Protein AF-A0A397CX43-F1 (afdb_monomer_lite)

Structure (mmCIF, N/CA/C/O backbone):
data_AF-A0A397CX43-F1
#
_entry.id   AF-A0A397CX43-F1
#
loop_
_atom_site.group_PDB
_atom_site.id
_atom_site.type_symbol
_atom_site.label_atom_id
_atom_site.label_alt_id
_atom_site.label_comp_id
_atom_site.label_asym_id
_atom_site.label_entity_id
_atom_site.label_seq_id
_atom_site.pdbx_PDB_ins_code
_atom_site.Cartn_x
_atom_site.Cartn_y
_atom_site.Cartn_z
_atom_site.occupancy
_atom_site.B_iso_or_equiv
_atom_site.auth_seq_id
_atom_site.auth_comp_id
_atom_site.auth_asym_id
_atom_site.auth_atom_id
_atom_site.pdbx_PDB_model_num
ATOM 1 N N . MET A 1 1 ? -11.072 -23.685 5.612 1.00 70.88 1 MET A N 1
ATOM 2 C CA . MET A 1 1 ? -12.004 -22.888 6.448 1.00 70.88 1 MET A CA 1
ATOM 3 C C . MET A 1 1 ? -13.407 -23.484 6.378 1.00 70.88 1 MET A C 1
ATOM 5 O O . MET A 1 1 ? -13.657 -24.250 5.456 1.00 70.88 1 MET A O 1
ATOM 9 N N . LEU A 1 2 ? -14.313 -23.161 7.309 1.00 73.69 2 LEU A N 1
ATOM 10 C CA . LEU A 1 2 ? -15.698 -23.663 7.305 1.00 73.69 2 LEU A CA 1
ATOM 11 C C . LEU A 1 2 ? -16.714 -22.528 7.476 1.00 73.69 2 LEU A C 1
ATOM 13 O O . LEU A 1 2 ? -16.551 -21.674 8.342 1.00 73.69 2 LEU A O 1
ATOM 17 N N . GLY A 1 3 ? -17.792 -22.541 6.692 1.00 79.44 3 GLY A N 1
ATOM 18 C CA . GLY A 1 3 ? -18.928 -21.639 6.897 1.00 79.44 3 GLY A CA 1
ATOM 19 C C . GLY A 1 3 ? -19.790 -22.060 8.091 1.00 79.44 3 GLY A C 1
ATOM 20 O O . GLY A 1 3 ? -19.845 -23.242 8.441 1.00 79.44 3 GLY A O 1
ATOM 21 N N . ALA A 1 4 ? -20.528 -21.109 8.675 1.00 80.00 4 ALA A N 1
ATOM 22 C CA . ALA A 1 4 ? -21.461 -21.389 9.773 1.00 80.00 4 ALA A CA 1
ATOM 23 C C . ALA A 1 4 ? -22.442 -22.550 9.477 1.00 80.00 4 ALA A C 1
ATOM 25 O O . ALA A 1 4 ? -22.629 -23.385 10.363 1.00 80.00 4 ALA A O 1
ATOM 26 N N . PRO A 1 5 ? -23.026 -22.688 8.263 1.00 83.56 5 PRO A N 1
ATOM 27 C CA . PRO A 1 5 ? -23.894 -23.826 7.945 1.00 83.56 5 PRO A CA 1
ATOM 28 C C . PRO A 1 5 ? -23.180 -25.181 8.046 1.00 83.56 5 PRO A C 1
ATOM 30 O O . PRO A 1 5 ? -23.744 -26.143 8.565 1.00 83.56 5 PRO A O 1
ATOM 33 N N . THR A 1 6 ? -21.928 -25.256 7.593 1.00 81.75 6 THR A N 1
ATOM 34 C CA . THR A 1 6 ? -21.125 -26.485 7.628 1.00 81.75 6 THR A CA 1
ATOM 35 C C . THR A 1 6 ? -20.722 -26.849 9.053 1.00 81.75 6 THR A C 1
ATOM 37 O O . THR A 1 6 ? -20.804 -28.014 9.428 1.00 81.75 6 THR A O 1
ATOM 40 N N . ILE A 1 7 ? -20.350 -25.857 9.870 1.00 81.25 7 ILE A N 1
ATOM 41 C CA . ILE A 1 7 ? -20.024 -26.057 11.291 1.00 81.25 7 ILE A CA 1
ATOM 42 C C . ILE A 1 7 ? -21.232 -26.625 12.039 1.00 81.25 7 ILE A C 1
ATOM 44 O O . ILE A 1 7 ? -21.106 -27.611 12.754 1.00 81.25 7 ILE A O 1
ATOM 48 N N . LYS A 1 8 ? -22.423 -26.059 11.819 1.00 85.81 8 LYS A N 1
ATOM 49 C CA . LYS A 1 8 ? -23.670 -26.536 12.432 1.00 85.81 8 LYS A CA 1
ATOM 50 C C . LYS A 1 8 ? -23.993 -27.979 12.055 1.00 85.81 8 LYS A C 1
ATOM 52 O O . LYS A 1 8 ? -24.323 -28.765 12.934 1.00 85.81 8 LYS A O 1
ATOM 57 N N . LYS A 1 9 ? -23.862 -28.336 10.770 1.00 85.38 9 LYS A N 1
ATOM 58 C CA . LYS A 1 9 ? -24.059 -29.719 10.303 1.00 85.38 9 LYS A CA 1
ATOM 59 C C . LYS A 1 9 ? -23.092 -30.689 10.982 1.00 85.38 9 LYS A C 1
ATOM 61 O O . LYS A 1 9 ? -23.530 -31.741 11.428 1.00 85.38 9 LYS A O 1
ATOM 66 N N . LYS A 1 10 ? -21.813 -30.319 11.102 1.00 83.12 10 LYS A N 1
ATOM 67 C CA . LYS A 1 10 ? -20.814 -31.135 11.806 1.00 83.12 10 LYS A CA 1
ATOM 68 C C . LYS A 1 10 ? -21.121 -31.279 13.291 1.00 83.12 10 LYS A C 1
ATOM 70 O O . LYS A 1 10 ? -21.081 -32.381 13.800 1.00 83.12 10 LYS A O 1
ATOM 75 N N . LEU A 1 11 ? -21.516 -30.204 13.969 1.00 83.38 11 LEU A N 1
ATOM 76 C CA . LEU A 1 11 ? -21.896 -30.261 15.383 1.00 83.38 11 LEU A CA 1
ATOM 77 C C . LEU A 1 11 ? -23.100 -31.188 15.638 1.00 83.38 11 LEU A C 1
ATOM 79 O O . LEU A 1 11 ? -23.121 -31.914 16.624 1.00 83.38 11 LEU A O 1
ATOM 83 N N . VAL A 1 12 ? -24.085 -31.187 14.738 1.00 85.00 12 VAL A N 1
ATOM 84 C CA . VAL A 1 12 ? -25.229 -32.114 14.780 1.00 85.00 12 VAL A CA 1
ATOM 85 C C . VAL A 1 12 ? -24.782 -33.557 14.549 1.00 85.00 12 VAL A C 1
ATOM 87 O O . VAL A 1 12 ? -25.179 -34.442 15.295 1.00 85.00 12 VAL A O 1
ATOM 90 N N . HIS A 1 13 ? -23.950 -33.787 13.534 1.00 88.44 13 HIS A N 1
ATOM 91 C CA . HIS A 1 13 ? -23.492 -35.121 13.153 1.00 88.44 13 HIS A CA 1
ATOM 92 C C . HIS A 1 13 ? -22.530 -35.736 14.181 1.00 88.44 13 HIS A C 1
ATOM 94 O O . HIS A 1 13 ? -22.747 -36.851 14.639 1.00 88.44 13 HIS A O 1
ATOM 100 N N . ASP A 1 14 ? -21.492 -34.997 14.569 1.00 86.06 14 ASP A N 1
ATOM 101 C CA . ASP A 1 14 ? -20.366 -35.503 15.361 1.00 86.06 14 ASP A CA 1
ATOM 102 C C . ASP A 1 14 ? -20.702 -35.594 16.858 1.00 86.06 14 ASP A C 1
ATOM 104 O O . ASP A 1 14 ? -20.132 -36.416 17.570 1.00 86.06 14 ASP A O 1
ATOM 108 N N . PHE A 1 15 ? -21.637 -34.766 17.339 1.00 89.19 15 PHE A N 1
ATOM 109 C CA . PHE A 1 15 ? -22.024 -34.708 18.756 1.00 89.19 15 PHE A CA 1
ATOM 110 C C . PHE A 1 15 ? -23.498 -35.062 19.001 1.00 89.19 15 PHE A C 1
ATOM 112 O O . PHE A 1 15 ? -23.989 -34.894 20.115 1.00 89.19 15 PHE A O 1
ATOM 119 N N . GLY A 1 16 ? -24.227 -35.515 17.974 1.00 88.25 16 GLY A N 1
ATOM 120 C CA . GLY A 1 16 ? -25.634 -35.912 18.097 1.00 88.25 16 GLY A CA 1
ATOM 121 C C . GLY A 1 16 ? -26.580 -34.778 18.516 1.00 88.25 16 GLY A C 1
ATOM 122 O O . GLY A 1 16 ? -27.627 -35.033 19.110 1.00 88.25 16 GLY A O 1
ATOM 123 N N . LEU A 1 17 ? -26.218 -33.516 18.262 1.00 88.94 17 LEU A N 1
ATOM 124 C CA . LEU A 1 17 ? -27.013 -32.364 18.693 1.00 88.94 17 LEU A CA 1
ATOM 125 C C . LEU A 1 17 ? -28.287 -32.208 17.855 1.00 88.94 17 LEU A C 1
ATOM 127 O O . LEU A 1 17 ? -28.292 -32.420 16.646 1.00 88.94 17 LEU A O 1
ATOM 131 N N . VAL A 1 18 ? -29.373 -31.743 18.475 1.00 89.38 18 VAL A N 1
ATOM 132 C CA . VAL A 1 18 ? -30.637 -31.502 17.763 1.00 89.38 18 VAL A CA 1
ATOM 133 C C . VAL A 1 18 ? -30.582 -30.187 16.987 1.00 89.38 18 VAL A C 1
ATOM 135 O O . VAL A 1 18 ? -30.427 -29.104 17.562 1.00 89.38 18 VAL A O 1
ATOM 138 N N . ASN A 1 19 ? -30.787 -30.269 15.670 1.00 88.94 19 ASN A N 1
ATOM 139 C CA . ASN A 1 19 ? -30.880 -29.097 14.805 1.00 88.94 19 ASN A CA 1
ATOM 140 C C . ASN A 1 19 ? -32.186 -28.323 15.064 1.00 88.94 19 ASN A C 1
ATOM 142 O O . ASN A 1 19 ? -33.213 -28.571 14.439 1.00 88.94 19 ASN A O 1
ATOM 146 N N . SER A 1 20 ? -32.137 -27.371 15.994 1.00 92.00 20 SER A N 1
ATOM 147 C CA . SER A 1 20 ? -33.263 -26.512 16.374 1.00 92.00 20 SER A CA 1
ATOM 148 C C . SER A 1 20 ? -32.971 -25.031 16.117 1.00 92.00 20 SER A C 1
ATOM 150 O O . SER A 1 20 ? -31.827 -24.619 15.899 1.00 92.00 20 SER A O 1
ATOM 152 N N . LYS A 1 21 ? -34.005 -24.181 16.173 1.00 92.00 21 LYS A N 1
ATOM 153 C CA . LYS A 1 21 ? -33.834 -22.719 16.084 1.00 92.00 21 LYS A CA 1
ATOM 154 C C . LYS A 1 21 ? -32.933 -22.189 17.206 1.00 92.00 21 LYS A C 1
ATOM 156 O O . LYS A 1 21 ? -32.040 -21.392 16.938 1.00 92.00 21 LYS A O 1
ATOM 161 N N . ALA A 1 22 ? -33.127 -22.675 18.433 1.00 92.44 22 ALA A N 1
ATOM 162 C CA . ALA A 1 22 ? -32.312 -22.299 19.587 1.00 92.44 22 ALA A CA 1
ATOM 163 C C . ALA A 1 22 ? -30.839 -22.704 19.402 1.00 92.44 22 ALA A C 1
ATOM 165 O O . ALA A 1 22 ? -29.951 -21.872 19.580 1.00 92.44 22 ALA A O 1
ATOM 166 N N . PHE A 1 23 ? -30.582 -23.934 18.939 1.00 93.69 23 PHE A N 1
ATOM 167 C CA . PHE A 1 23 ? -29.235 -24.393 18.581 1.00 93.69 23 PHE A CA 1
ATOM 168 C C . PHE A 1 23 ? -28.582 -23.468 17.547 1.00 93.69 23 PHE A C 1
ATOM 170 O O . PHE A 1 23 ? -27.471 -22.982 17.747 1.00 93.69 23 PHE A O 1
ATOM 177 N N . ASN A 1 24 ? -29.297 -23.154 16.465 1.00 88.25 24 ASN A N 1
ATOM 178 C CA . ASN A 1 24 ? -28.792 -22.285 15.407 1.00 88.25 24 ASN A CA 1
ATOM 179 C C . ASN A 1 24 ? -28.420 -20.880 15.899 1.00 88.25 24 ASN A C 1
ATOM 181 O O . ASN A 1 24 ? -27.388 -20.348 15.476 1.00 88.25 24 ASN A O 1
ATOM 185 N N . THR A 1 25 ? -29.243 -20.292 16.769 1.00 93.25 25 THR A N 1
ATOM 186 C CA . THR A 1 25 ? -28.979 -18.992 17.398 1.00 93.25 25 THR A CA 1
ATOM 187 C C . THR A 1 25 ? -27.751 -19.059 18.299 1.00 93.25 25 THR A C 1
ATOM 189 O O . THR A 1 25 ? -26.865 -18.215 18.173 1.00 93.25 25 THR A O 1
ATOM 192 N N . ASN A 1 26 ? -27.653 -20.085 19.147 1.00 93.19 26 ASN A N 1
ATOM 193 C CA . ASN A 1 26 ? -26.546 -20.243 20.089 1.00 93.19 26 ASN A CA 1
ATOM 194 C C . ASN A 1 26 ? -25.214 -20.475 19.374 1.00 93.19 26 ASN A C 1
ATOM 196 O O . ASN A 1 26 ? -24.230 -19.827 19.714 1.00 93.19 26 ASN A O 1
ATOM 200 N N . VAL A 1 27 ? -25.180 -21.314 18.332 1.00 89.75 27 VAL A N 1
ATOM 201 C CA . VAL A 1 27 ? -23.957 -21.516 17.537 1.00 89.75 27 VAL A CA 1
ATOM 202 C C . VAL A 1 27 ? -23.545 -20.226 16.831 1.00 89.75 27 VAL A C 1
ATOM 204 O O . VAL A 1 27 ? -22.369 -19.884 16.830 1.00 89.75 27 VAL A O 1
ATOM 207 N N . ASN A 1 28 ? -24.487 -19.468 16.261 1.00 90.19 28 ASN A N 1
ATOM 208 C CA . ASN A 1 28 ? -24.159 -18.184 15.633 1.00 90.19 28 ASN A CA 1
ATOM 209 C C . ASN A 1 28 ? -23.614 -17.165 16.645 1.00 90.19 28 ASN A C 1
ATOM 211 O O . ASN A 1 28 ? -22.667 -16.447 16.328 1.00 90.19 28 ASN A O 1
ATOM 215 N N . LYS A 1 29 ? -24.203 -17.109 17.845 1.00 90.81 29 LYS A N 1
ATOM 216 C CA . LYS A 1 29 ? -23.742 -16.250 18.937 1.00 90.81 29 LYS A CA 1
ATOM 217 C C . LYS A 1 29 ? -22.334 -16.647 19.384 1.00 90.81 29 LYS A C 1
ATOM 219 O O . LYS A 1 29 ? -21.457 -15.795 19.369 1.00 90.81 29 LYS A O 1
ATOM 224 N N . ALA A 1 30 ? -22.096 -17.932 19.642 1.00 88.75 30 ALA A N 1
ATOM 225 C CA . ALA A 1 30 ? -20.782 -18.445 20.017 1.00 88.75 30 ALA A CA 1
ATOM 226 C C . ALA A 1 30 ? -19.733 -18.172 18.929 1.00 88.75 30 ALA A C 1
ATOM 228 O O . ALA A 1 30 ? -18.683 -17.620 19.215 1.00 88.75 30 ALA A O 1
ATOM 229 N N . LEU A 1 31 ? -20.024 -18.463 17.656 1.00 86.31 31 LEU A N 1
ATOM 230 C CA . LEU A 1 31 ? -19.107 -18.167 16.547 1.00 86.31 31 LEU A CA 1
ATOM 231 C C . LEU A 1 31 ? -18.770 -16.675 16.436 1.00 86.31 31 LEU A C 1
ATOM 233 O O . LEU A 1 31 ? -17.675 -16.329 15.998 1.00 86.31 31 LEU A O 1
ATOM 237 N N . LYS A 1 32 ? -19.715 -15.795 16.784 1.00 83.44 32 LYS A N 1
ATOM 238 C CA . LYS A 1 32 ? -19.485 -14.353 16.832 1.00 83.44 32 LYS A CA 1
ATOM 239 C C . LYS A 1 32 ? -18.605 -13.976 18.021 1.00 83.44 32 LYS A C 1
ATOM 241 O O . LYS A 1 32 ? -17.584 -13.345 17.808 1.00 83.44 32 LYS A O 1
ATOM 246 N N . GLU A 1 33 ? -18.951 -14.418 19.225 1.00 85.62 33 GLU A N 1
ATOM 247 C CA . GLU A 1 33 ? -18.166 -14.166 20.441 1.00 85.62 33 GLU A CA 1
ATOM 248 C C . GLU A 1 33 ? -16.724 -14.662 20.292 1.00 85.62 33 GLU A C 1
ATOM 250 O O . GLU A 1 33 ? -15.794 -13.930 20.595 1.00 85.62 33 GLU A O 1
ATOM 255 N N . LEU A 1 34 ? -16.531 -15.853 19.721 1.00 80.50 34 LEU A N 1
ATOM 256 C CA . LEU A 1 34 ? -15.216 -16.422 19.429 1.00 80.50 34 LEU A CA 1
ATOM 257 C C . LEU A 1 34 ? -14.418 -15.624 18.392 1.00 80.50 34 LEU A C 1
ATOM 259 O O . LEU A 1 34 ? -13.196 -15.570 18.469 1.00 80.50 34 LEU A O 1
ATOM 263 N N . ALA A 1 35 ? -15.086 -15.053 17.389 1.00 74.81 35 ALA A N 1
ATOM 264 C CA . ALA A 1 35 ? -14.429 -14.225 16.380 1.00 74.81 35 ALA A CA 1
ATOM 265 C C . ALA A 1 35 ? -14.110 -12.813 16.903 1.00 74.81 35 ALA A C 1
ATOM 267 O O . ALA A 1 35 ? -13.163 -12.185 16.423 1.00 74.81 35 ALA A O 1
ATOM 268 N N . ASP A 1 36 ? -14.909 -12.334 17.857 1.00 75.62 36 ASP A N 1
ATOM 269 C CA . ASP A 1 36 ? -14.781 -11.024 18.490 1.00 75.62 36 ASP A CA 1
ATOM 270 C C . ASP A 1 36 ? -13.817 -11.063 19.704 1.00 75.62 36 ASP A C 1
ATOM 272 O O . ASP A 1 36 ? -13.309 -10.016 20.112 1.00 75.62 36 ASP A O 1
ATOM 276 N N . ASP A 1 37 ? -13.514 -12.255 20.240 1.00 71.38 37 ASP A N 1
ATOM 277 C CA . ASP A 1 37 ? -12.509 -12.513 21.281 1.00 71.38 37 ASP A CA 1
ATOM 278 C C . ASP A 1 37 ? -11.097 -12.188 20.760 1.00 71.38 37 ASP A C 1
ATOM 280 O O . ASP A 1 37 ? -10.506 -12.892 19.937 1.00 71.38 37 ASP A O 1
ATOM 284 N N . GLY A 1 38 ? -10.576 -11.045 21.209 1.00 55.53 38 GLY A N 1
ATOM 285 C CA . GLY A 1 38 ? -9.323 -10.472 20.724 1.00 55.53 38 GLY A CA 1
ATOM 286 C C . GLY A 1 38 ? -8.065 -11.173 21.227 1.00 55.53 38 GLY A C 1
ATOM 287 O O . GLY A 1 38 ? -7.025 -11.035 20.579 1.00 55.53 38 GLY A O 1
ATOM 288 N N . ASP A 1 39 ? -8.167 -11.919 22.328 1.00 63.28 39 ASP A N 1
ATOM 289 C CA . ASP A 1 39 ? -7.032 -12.572 22.984 1.00 63.28 39 ASP A CA 1
ATOM 290 C C . ASP A 1 39 ? -6.809 -13.998 22.452 1.00 63.28 39 ASP A C 1
ATOM 292 O O . ASP A 1 39 ? -5.717 -14.562 22.584 1.00 63.28 39 ASP A O 1
ATOM 296 N N . ARG A 1 40 ? -7.803 -14.561 21.751 1.00 60.09 40 ARG A N 1
ATOM 297 C CA . ARG A 1 40 ? -7.659 -15.824 21.022 1.00 60.09 40 ARG A CA 1
ATOM 298 C C . ARG A 1 40 ? -6.790 -15.698 19.786 1.00 60.09 40 ARG A C 1
ATOM 300 O O . ARG A 1 40 ? -7.037 -14.905 18.878 1.00 60.09 40 ARG A O 1
ATOM 307 N N . LYS A 1 41 ? -5.809 -16.595 19.705 1.00 59.72 41 LYS A N 1
ATOM 308 C CA . LYS A 1 41 ? -4.963 -16.807 18.518 1.00 59.72 41 LYS A CA 1
ATOM 309 C C . LYS A 1 41 ? -5.348 -18.066 17.735 1.00 59.72 41 LYS A C 1
ATOM 311 O O . LYS A 1 41 ? -4.873 -18.261 16.620 1.00 59.72 41 LYS A O 1
ATOM 316 N N . ASP A 1 42 ? -6.208 -18.901 18.304 1.00 70.81 42 ASP A N 1
ATOM 317 C CA . ASP A 1 42 ? -6.620 -20.219 17.815 1.00 70.81 42 ASP A CA 1
ATOM 318 C C . ASP A 1 42 ? -7.938 -20.195 17.023 1.00 70.81 42 ASP A C 1
ATOM 320 O O . ASP A 1 42 ? -8.369 -21.230 16.520 1.00 70.81 42 ASP A O 1
ATOM 324 N N . PHE A 1 43 ? -8.580 -19.032 16.866 1.00 74.19 43 PHE A N 1
ATOM 325 C CA . PHE A 1 43 ? -9.836 -18.900 16.131 1.00 74.19 43 PHE A CA 1
ATOM 326 C C . PHE A 1 43 ? -9.929 -17.565 15.383 1.00 74.19 43 PHE A C 1
ATOM 328 O O . PHE A 1 43 ? -9.448 -16.535 15.848 1.00 74.19 43 PHE A O 1
ATOM 335 N N . GLY A 1 44 ? -10.543 -17.570 14.199 1.00 74.12 44 GLY A N 1
ATOM 336 C CA . GLY A 1 44 ? -10.729 -16.360 13.404 1.00 74.12 44 GLY A CA 1
ATOM 337 C C . GLY A 1 44 ? -11.780 -16.501 12.308 1.00 74.12 44 GLY A C 1
ATOM 338 O O . GLY A 1 44 ? -12.269 -17.594 12.010 1.00 74.12 44 GLY A O 1
ATOM 339 N N . LYS A 1 45 ? -12.141 -15.364 11.704 1.00 76.25 45 LYS A N 1
ATOM 340 C CA . LYS A 1 45 ? -13.136 -15.265 10.632 1.00 76.25 45 LYS A CA 1
ATOM 341 C C . LYS A 1 45 ? -12.545 -14.546 9.419 1.00 76.25 45 LYS A C 1
ATOM 343 O O . LYS A 1 45 ? -12.083 -13.413 9.539 1.00 76.25 45 LYS A O 1
ATOM 348 N N . CYS A 1 46 ? -12.630 -15.185 8.254 1.00 62.12 46 CYS A N 1
ATOM 349 C CA . CYS A 1 46 ? -12.278 -14.611 6.958 1.00 62.12 46 CYS A CA 1
ATOM 350 C C . CYS A 1 46 ? -13.485 -14.725 6.013 1.00 62.12 46 CYS A C 1
ATOM 352 O O . CYS A 1 46 ? -13.999 -15.820 5.760 1.00 62.12 46 CYS A O 1
ATOM 354 N N . GLY A 1 47 ? -13.995 -13.583 5.545 1.00 63.56 47 GLY A N 1
ATOM 355 C CA . GLY A 1 47 ? -15.249 -13.527 4.792 1.00 63.56 47 GLY A CA 1
ATOM 356 C C . GLY A 1 47 ? -16.424 -14.169 5.550 1.00 63.56 47 GLY A C 1
ATOM 357 O O . GLY A 1 47 ? -16.621 -13.945 6.747 1.00 63.56 47 GLY A O 1
ATOM 358 N N . GLY A 1 48 ? -17.220 -14.983 4.851 1.00 66.75 48 GLY A N 1
ATOM 359 C CA . GLY A 1 48 ? -18.324 -15.763 5.431 1.00 66.75 48 GLY A CA 1
ATOM 360 C C . GLY A 1 48 ? -17.903 -17.039 6.181 1.00 66.75 48 GLY A C 1
ATOM 361 O O . GLY A 1 48 ? -18.775 -17.812 6.581 1.00 66.75 48 GLY A O 1
ATOM 362 N N . SER A 1 49 ? -16.598 -17.280 6.359 1.00 73.19 49 SER A N 1
ATOM 363 C CA . SER A 1 49 ? -16.042 -18.540 6.871 1.00 73.19 49 SER A CA 1
ATOM 364 C C . SER A 1 49 ? -15.144 -18.354 8.098 1.00 73.19 49 SER A C 1
ATOM 366 O O . SER A 1 49 ? -14.587 -17.285 8.332 1.00 73.19 49 SER A O 1
ATOM 368 N N . TYR A 1 50 ? -14.983 -19.426 8.872 1.00 81.19 50 TYR A N 1
ATOM 369 C CA . TYR A 1 50 ? -14.213 -19.481 10.116 1.00 81.19 50 TYR A CA 1
ATOM 370 C C . TYR A 1 50 ? -13.001 -20.417 9.988 1.00 81.19 50 TYR A C 1
ATOM 372 O O . TYR A 1 50 ? -13.018 -21.380 9.207 1.00 81.19 50 TYR A O 1
ATOM 380 N N . HIS A 1 51 ? -11.944 -20.138 10.750 1.00 77.31 51 HIS A N 1
ATOM 381 C CA . HIS A 1 51 ? -10.694 -20.899 10.761 1.00 77.31 51 HIS A CA 1
ATOM 382 C C . HIS A 1 51 ? -10.110 -21.026 12.173 1.00 77.31 51 HIS A C 1
ATOM 384 O O . HIS A 1 51 ? -10.383 -20.203 13.043 1.00 77.31 51 HIS A O 1
ATOM 390 N N . ALA A 1 52 ? -9.284 -22.053 12.384 1.00 70.31 52 ALA A N 1
ATOM 391 C CA . ALA A 1 52 ? -8.642 -22.351 13.664 1.00 70.31 52 ALA A CA 1
ATOM 392 C C . ALA A 1 52 ? -7.308 -21.590 13.821 1.00 70.31 52 ALA A C 1
ATOM 394 O O . ALA A 1 52 ? -6.248 -22.182 14.004 1.00 70.31 52 ALA A O 1
ATOM 395 N N . GLY A 1 53 ? -7.342 -20.267 13.643 1.00 59.38 53 GLY A N 1
ATOM 396 C CA . GLY A 1 53 ? -6.154 -19.417 13.745 1.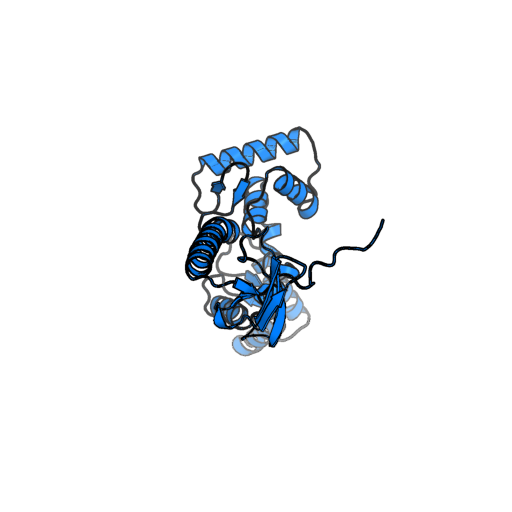00 59.38 53 GLY A CA 1
ATOM 397 C C . GLY A 1 53 ? -5.287 -19.368 12.472 1.00 59.38 53 GLY A C 1
ATOM 398 O O . GLY A 1 53 ? -5.560 -20.088 11.499 1.00 59.38 53 GLY A O 1
ATOM 399 N N . PRO A 1 54 ? -4.284 -18.468 12.438 1.00 55.91 54 PRO A N 1
ATOM 400 C CA . PRO A 1 54 ? -3.504 -18.131 11.241 1.00 55.91 54 PRO A CA 1
ATOM 401 C C . PRO A 1 54 ? -2.462 -19.191 10.853 1.00 55.91 54 PRO A C 1
ATOM 403 O O . PRO A 1 54 ? -1.946 -19.161 9.743 1.00 55.91 54 PRO A O 1
ATOM 406 N N . THR A 1 55 ? -2.168 -20.145 11.737 1.00 56.66 55 THR A N 1
ATOM 407 C CA . THR A 1 55 ? -1.256 -21.270 11.472 1.00 56.66 55 THR A CA 1
ATOM 408 C C . THR A 1 55 ? -1.987 -22.544 11.043 1.00 56.66 55 THR A C 1
ATOM 410 O O . THR A 1 55 ? -1.348 -23.540 10.714 1.00 56.66 55 THR A O 1
ATOM 413 N N . SER A 1 56 ? -3.326 -22.546 11.026 1.00 59.81 56 SER A N 1
ATOM 414 C CA . SER A 1 56 ? -4.086 -23.737 10.640 1.00 59.81 56 SER A CA 1
ATOM 415 C C . SER A 1 56 ? -3.910 -24.064 9.156 1.00 59.81 56 SER A C 1
ATOM 417 O O . SER A 1 56 ? -4.021 -23.192 8.293 1.00 59.81 56 SER A O 1
ATOM 419 N N . ALA A 1 57 ? -3.733 -25.351 8.838 1.00 62.59 57 ALA A N 1
ATOM 420 C CA . ALA A 1 57 ? -3.598 -25.834 7.459 1.00 62.59 57 ALA A CA 1
ATOM 421 C C . ALA A 1 57 ? -4.757 -25.372 6.557 1.00 62.59 57 ALA A C 1
ATOM 423 O O . ALA A 1 57 ? -4.571 -25.038 5.392 1.00 62.59 57 ALA A O 1
ATOM 424 N N . ALA A 1 58 ? -5.964 -25.277 7.119 1.00 60.81 58 ALA A N 1
ATOM 425 C CA . ALA A 1 58 ? -7.160 -24.850 6.406 1.00 60.81 58 ALA A CA 1
ATOM 426 C C . ALA A 1 58 ? -7.225 -23.335 6.119 1.00 60.81 58 ALA A C 1
ATOM 428 O O . ALA A 1 58 ? -8.054 -22.932 5.298 1.00 60.81 58 ALA A O 1
ATOM 429 N N . TYR A 1 59 ? -6.435 -22.517 6.823 1.00 56.75 59 TYR A N 1
ATOM 430 C CA . TYR A 1 59 ? -6.221 -21.095 6.541 1.00 56.75 59 TYR A CA 1
ATOM 431 C C . TYR A 1 59 ? -5.069 -20.924 5.546 1.00 56.75 59 TYR A C 1
ATOM 433 O O . TYR A 1 59 ? -5.246 -20.268 4.525 1.00 56.75 59 TYR A O 1
ATOM 441 N N . LEU A 1 60 ? -3.943 -21.607 5.770 1.00 55.78 60 LEU A N 1
ATOM 442 C CA . LEU A 1 60 ? -2.786 -21.574 4.868 1.00 55.78 60 LEU A CA 1
ATOM 443 C C . LEU A 1 60 ? -3.138 -22.059 3.452 1.00 55.78 60 LEU A C 1
ATOM 445 O O . LEU A 1 60 ? -2.790 -21.403 2.479 1.00 55.78 60 LEU A O 1
ATOM 449 N N . ALA A 1 61 ? -3.917 -23.137 3.324 1.00 61.34 61 ALA A N 1
ATOM 450 C CA . ALA A 1 61 ? -4.387 -23.632 2.028 1.00 61.34 61 ALA A CA 1
ATOM 451 C C . ALA A 1 61 ? -5.377 -22.681 1.330 1.00 61.34 61 ALA A C 1
ATOM 453 O O . ALA A 1 61 ? -5.485 -22.692 0.108 1.00 61.34 61 ALA A O 1
ATOM 454 N N . HIS A 1 62 ? -6.120 -21.870 2.089 1.00 61.00 62 HIS A N 1
ATOM 455 C CA . HIS A 1 62 ? -6.987 -20.843 1.515 1.00 61.00 62 HIS A CA 1
ATOM 456 C C . HIS A 1 62 ? -6.160 -19.672 0.982 1.00 61.00 62 HIS A C 1
ATOM 458 O O . HIS A 1 62 ? -6.357 -19.281 -0.161 1.00 61.00 62 HIS A O 1
ATOM 464 N N . VAL A 1 63 ? -5.185 -19.196 1.762 1.00 56.56 63 VAL A N 1
ATOM 465 C CA . VAL A 1 63 ? -4.241 -18.155 1.332 1.00 56.56 63 VAL A CA 1
ATOM 466 C C . VAL A 1 63 ? -3.467 -18.599 0.085 1.00 56.56 63 VAL A C 1
ATOM 468 O O . VAL A 1 63 ? -3.378 -17.837 -0.870 1.00 56.56 63 VAL A O 1
ATOM 471 N N . ALA A 1 64 ? -2.984 -19.845 0.051 1.00 53.41 64 ALA A N 1
ATOM 472 C CA . ALA A 1 64 ? -2.277 -20.405 -1.102 1.00 53.41 64 ALA A CA 1
ATOM 473 C C . ALA A 1 64 ? -3.169 -20.497 -2.356 1.00 53.41 64 ALA A C 1
ATOM 475 O O . ALA A 1 64 ? -2.767 -20.057 -3.428 1.00 53.41 64 ALA A O 1
ATOM 476 N N . LYS A 1 65 ? -4.418 -20.975 -2.225 1.00 57.12 65 LYS A N 1
ATOM 477 C CA . LYS A 1 65 ? -5.373 -21.008 -3.351 1.00 57.12 65 LYS A CA 1
ATOM 478 C C . LYS A 1 65 ? -5.728 -19.618 -3.877 1.00 57.12 65 LYS A C 1
ATOM 480 O O . LYS A 1 65 ? -5.930 -19.456 -5.075 1.00 57.12 65 LYS A O 1
ATOM 485 N N . GLU A 1 66 ? -5.820 -18.620 -3.002 1.00 50.53 66 GLU A N 1
ATOM 486 C CA . GLU A 1 66 ? -6.080 -17.238 -3.418 1.00 50.53 66 GLU A CA 1
ATOM 487 C C . GLU A 1 66 ? -4.855 -16.567 -4.063 1.00 50.53 66 GLU A C 1
ATOM 489 O O . GLU A 1 66 ? -5.023 -15.689 -4.911 1.00 50.53 66 GLU A O 1
ATOM 494 N N . GLN A 1 67 ? -3.637 -17.008 -3.723 1.00 47.16 67 GLN A N 1
ATOM 495 C CA . GLN A 1 67 ? -2.403 -16.614 -4.411 1.00 47.16 67 GLN A CA 1
ATOM 496 C C . GLN A 1 67 ? -2.308 -17.223 -5.819 1.00 47.16 67 GLN A C 1
ATOM 498 O O . GLN A 1 67 ? -1.979 -16.507 -6.761 1.00 47.16 67 GLN A O 1
ATOM 503 N N . GLU A 1 68 ? -2.645 -18.506 -5.983 1.00 42.22 68 GLU A N 1
ATOM 504 C CA . GLU A 1 68 ? -2.602 -19.204 -7.281 1.00 42.22 68 GLU A CA 1
ATOM 505 C C . GLU A 1 68 ? -3.686 -18.730 -8.263 1.00 42.22 68 GLU A C 1
ATOM 507 O O . GLU A 1 68 ? -3.460 -18.695 -9.469 1.00 42.22 68 GLU A O 1
ATOM 512 N N . ALA A 1 69 ? -4.860 -18.322 -7.772 1.00 45.72 69 ALA A N 1
ATOM 513 C CA . ALA A 1 69 ? -5.988 -17.934 -8.622 1.00 45.72 69 ALA A CA 1
ATOM 514 C C . ALA A 1 69 ? -5.864 -16.535 -9.268 1.00 45.72 69 ALA A C 1
ATOM 516 O O . ALA A 1 69 ? -6.805 -16.092 -9.926 1.00 45.72 69 ALA A O 1
ATOM 517 N N . GLY A 1 70 ? -4.774 -15.785 -9.046 1.00 40.16 70 GLY A N 1
ATOM 518 C CA . GLY A 1 70 ? -4.597 -14.416 -9.569 1.00 40.16 70 GLY A CA 1
ATOM 519 C C . GLY A 1 70 ? -5.608 -13.384 -9.034 1.00 40.16 70 GLY A C 1
ATOM 520 O O . GLY A 1 70 ? -5.547 -12.200 -9.366 1.00 40.16 70 GLY A O 1
ATOM 521 N N . GLN A 1 71 ? -6.528 -13.801 -8.161 1.00 41.38 71 GLN A N 1
ATOM 522 C CA . GLN A 1 71 ? -7.602 -12.972 -7.616 1.00 41.38 71 GLN A CA 1
ATOM 523 C C . GLN A 1 71 ? -7.103 -11.959 -6.579 1.00 41.38 71 GLN A C 1
ATOM 525 O O . GLN A 1 71 ? -7.822 -11.011 -6.266 1.00 41.38 71 GLN A O 1
ATOM 530 N N . LEU A 1 72 ? -5.860 -12.080 -6.099 1.00 40.97 72 LEU A N 1
ATOM 531 C CA . LEU A 1 72 ? -5.247 -11.114 -5.187 1.00 40.97 72 LEU A CA 1
ATOM 532 C C . LEU A 1 72 ? -5.203 -9.690 -5.781 1.00 40.97 72 LEU A C 1
ATOM 534 O O . LEU A 1 72 ? -5.392 -8.729 -5.044 1.00 40.97 72 LEU A O 1
ATOM 538 N N . GLU A 1 73 ? -5.030 -9.529 -7.097 1.00 42.09 73 GLU A N 1
ATOM 539 C CA . GLU A 1 73 ? -5.029 -8.215 -7.769 1.00 42.09 73 GLU A CA 1
ATOM 540 C C . GLU A 1 73 ? -6.431 -7.573 -7.815 1.00 42.09 73 GLU A C 1
ATOM 542 O O . GLU A 1 73 ? -6.583 -6.382 -7.532 1.00 42.09 73 GLU A O 1
ATOM 547 N N . ALA A 1 74 ? -7.488 -8.361 -8.050 1.00 35.62 74 ALA A N 1
ATOM 548 C CA . ALA A 1 74 ? -8.875 -7.886 -7.962 1.00 35.62 74 ALA A CA 1
ATOM 549 C C . ALA A 1 74 ? -9.282 -7.578 -6.505 1.00 35.62 74 ALA A C 1
ATOM 551 O O . ALA A 1 74 ? -9.959 -6.585 -6.228 1.00 35.62 74 ALA A O 1
ATOM 552 N N . TYR A 1 75 ? -8.791 -8.370 -5.548 1.00 40.53 75 TYR A N 1
ATOM 553 C CA . TYR A 1 75 ? -9.049 -8.188 -4.120 1.00 40.53 75 TYR A CA 1
ATOM 554 C C . TYR A 1 75 ? -8.259 -7.039 -3.472 1.00 40.53 75 TYR A C 1
ATOM 556 O O . TYR A 1 75 ? -8.761 -6.432 -2.520 1.00 40.53 75 TYR A O 1
ATOM 564 N N . LYS A 1 76 ? -7.079 -6.682 -4.002 1.00 41.25 76 LYS A N 1
ATOM 565 C CA . LYS A 1 76 ? -6.352 -5.440 -3.675 1.00 41.25 76 LYS A CA 1
ATOM 566 C C . LYS A 1 76 ? -7.111 -4.199 -4.156 1.00 41.25 76 LYS A C 1
ATOM 568 O O . LYS A 1 76 ? -7.104 -3.186 -3.461 1.00 41.25 76 LYS A O 1
ATOM 573 N N . ARG A 1 77 ? -7.805 -4.293 -5.299 1.00 38.28 77 ARG A N 1
ATOM 574 C CA . ARG A 1 77 ? -8.599 -3.199 -5.888 1.00 38.28 77 ARG A CA 1
ATOM 575 C C . ARG A 1 77 ? -9.888 -2.894 -5.112 1.00 38.28 77 ARG A C 1
ATOM 577 O O . ARG A 1 77 ? -10.291 -1.738 -5.055 1.00 38.28 77 ARG A O 1
ATOM 584 N N . GLU A 1 78 ? -10.498 -3.898 -4.474 1.00 35.06 78 GLU A N 1
ATOM 585 C CA . GLU A 1 78 ? -11.753 -3.749 -3.708 1.00 35.06 78 GLU A CA 1
ATOM 586 C C . GLU A 1 78 ? -11.612 -3.839 -2.173 1.00 35.06 78 GLU A C 1
ATOM 588 O O . GLU A 1 78 ? -12.605 -3.766 -1.449 1.00 35.06 78 GLU A O 1
ATOM 593 N N . GLY A 1 79 ? -10.402 -4.024 -1.634 1.00 40.44 79 GLY A N 1
ATOM 594 C CA . GLY A 1 79 ? -10.160 -4.025 -0.184 1.00 40.44 79 GLY A CA 1
ATOM 595 C C . GLY A 1 79 ? -10.863 -5.142 0.608 1.00 40.44 79 GLY A C 1
ATOM 596 O O . GLY A 1 79 ? -11.043 -5.003 1.820 1.00 40.44 79 GLY A O 1
ATOM 597 N N . ARG A 1 80 ? -11.273 -6.242 -0.044 1.00 37.00 80 ARG A N 1
ATOM 598 C CA . ARG A 1 80 ? -12.212 -7.228 0.528 1.00 37.00 80 ARG A CA 1
ATOM 599 C C . ARG A 1 80 ? -11.618 -8.491 1.172 1.00 37.00 80 ARG A C 1
ATOM 601 O O . ARG A 1 80 ? -12.378 -9.199 1.825 1.00 37.00 80 ARG A O 1
ATOM 608 N N . VAL A 1 81 ? -10.313 -8.769 1.083 1.00 37.12 81 VAL A N 1
ATOM 609 C CA . VAL A 1 81 ? -9.731 -10.031 1.630 1.00 37.12 81 VAL A CA 1
ATOM 610 C C . VAL A 1 81 ? -8.850 -9.868 2.867 1.00 37.12 81 VAL A C 1
ATOM 612 O O . VAL A 1 81 ? -8.542 -10.831 3.559 1.00 37.12 81 VAL A O 1
ATOM 615 N N . LEU A 1 82 ? -8.576 -8.643 3.295 1.00 39.78 82 LEU A N 1
ATOM 616 C CA . LEU A 1 82 ? -7.981 -8.412 4.603 1.00 39.78 82 LEU A CA 1
ATOM 617 C C . LEU A 1 82 ? -8.747 -7.295 5.312 1.00 39.78 82 LEU A C 1
ATOM 619 O O . LEU A 1 82 ? -8.893 -6.185 4.798 1.00 39.78 82 LEU A O 1
ATOM 623 N N . CYS A 1 83 ? -9.159 -7.578 6.551 1.00 34.72 83 CYS A N 1
ATOM 624 C CA . CYS A 1 83 ? -9.363 -6.577 7.603 1.00 34.72 83 CYS A CA 1
ATOM 625 C C . CYS A 1 83 ? -10.771 -6.034 7.915 1.00 34.72 83 CYS A C 1
ATOM 627 O O . CYS A 1 83 ? -10.881 -4.848 8.226 1.00 34.72 83 CYS A O 1
ATOM 629 N N . TYR A 1 84 ? -11.818 -6.855 8.012 1.00 32.69 84 TYR A N 1
ATOM 630 C CA . TYR A 1 84 ? -12.928 -6.444 8.895 1.00 32.69 84 TYR A CA 1
ATOM 631 C C . TYR A 1 84 ? -12.596 -6.695 10.379 1.00 32.69 84 TYR A C 1
ATOM 633 O O . TYR A 1 84 ? -12.837 -5.828 11.213 1.00 32.69 84 TYR A O 1
ATOM 641 N N . GLY A 1 85 ? -11.913 -7.800 10.708 1.00 33.75 85 GLY A N 1
ATOM 642 C CA . GLY A 1 85 ? -11.489 -8.089 12.087 1.00 33.75 85 GLY A CA 1
ATOM 643 C C . GLY A 1 85 ? -10.281 -7.276 12.581 1.00 33.75 85 GLY A C 1
ATOM 644 O O . GLY A 1 85 ? -10.205 -6.953 13.757 1.00 33.75 85 GLY A O 1
ATOM 645 N N . ILE A 1 86 ? -9.339 -6.903 11.704 1.00 37.81 86 ILE A N 1
ATOM 646 C CA . ILE A 1 86 ? -8.101 -6.195 12.105 1.00 37.81 86 ILE A CA 1
ATOM 647 C C . ILE A 1 86 ? -8.340 -4.681 12.264 1.00 37.81 86 ILE A C 1
ATOM 649 O O . ILE A 1 86 ? -7.797 -4.067 13.178 1.00 37.81 86 ILE A O 1
ATOM 653 N N . LYS A 1 87 ? -9.223 -4.075 11.453 1.00 36.59 87 LYS A N 1
ATOM 654 C CA . LYS A 1 87 ? -9.592 -2.655 11.597 1.00 36.59 87 LYS A CA 1
ATOM 655 C C . LYS A 1 87 ? -10.264 -2.376 12.950 1.00 36.59 87 LYS A C 1
ATOM 657 O O . LYS A 1 87 ? -9.949 -1.373 13.582 1.00 36.59 87 LYS A O 1
ATOM 662 N N . ALA A 1 88 ? -11.110 -3.296 13.426 1.00 41.44 88 ALA A N 1
ATOM 663 C CA . ALA A 1 88 ? -11.734 -3.238 14.753 1.00 41.44 88 ALA A CA 1
ATOM 664 C C . ALA A 1 88 ? -10.731 -3.415 15.919 1.00 41.44 88 ALA A C 1
ATOM 666 O O . ALA A 1 88 ? -10.996 -2.968 17.034 1.00 41.44 88 ALA A O 1
ATOM 667 N N . LYS A 1 89 ? -9.565 -4.029 15.663 1.00 49.03 89 LYS A N 1
ATOM 668 C CA . LYS A 1 89 ? -8.478 -4.244 16.638 1.00 49.03 89 LYS A CA 1
ATOM 669 C C . LYS A 1 89 ? -7.506 -3.061 16.743 1.00 49.03 89 LYS A C 1
ATOM 671 O O . LYS A 1 89 ? -6.777 -2.973 17.726 1.00 49.03 89 LYS A O 1
ATOM 676 N N . ALA A 1 90 ? -7.520 -2.128 15.786 1.00 58.53 90 ALA A N 1
ATOM 677 C CA . ALA A 1 90 ? -6.668 -0.939 15.793 1.00 58.53 90 ALA A CA 1
ATOM 678 C C . ALA A 1 90 ? -7.209 0.140 16.754 1.00 58.53 90 ALA A C 1
ATOM 680 O O . ALA A 1 90 ? -7.807 1.146 16.353 1.00 58.53 90 ALA A O 1
ATOM 681 N N . LYS A 1 91 ? -7.042 -0.098 18.058 1.00 72.06 91 LYS A N 1
ATOM 682 C CA . LYS A 1 91 ? -7.615 0.749 19.112 1.00 72.06 91 LYS A CA 1
ATOM 683 C C . LYS A 1 91 ? -6.814 2.032 19.306 1.00 72.06 91 LYS A C 1
ATOM 685 O O . LYS A 1 91 ? -7.423 3.095 19.439 1.00 72.06 91 LYS A O 1
ATOM 690 N N . THR A 1 92 ? -5.483 1.953 19.258 1.00 85.25 92 THR A N 1
ATOM 691 C CA . THR A 1 92 ? -4.598 3.109 19.460 1.00 85.25 92 THR A CA 1
ATOM 692 C C . THR A 1 92 ? -4.228 3.797 18.146 1.00 85.25 92 THR A C 1
ATOM 694 O O . THR A 1 92 ? -4.280 3.199 17.073 1.00 85.25 92 THR A O 1
ATOM 697 N N . THR A 1 93 ? -3.794 5.060 18.214 1.00 86.94 93 THR A N 1
ATOM 698 C CA . THR A 1 93 ? -3.274 5.785 17.040 1.00 86.94 93 THR A CA 1
ATOM 699 C C . THR A 1 93 ? -2.109 5.041 16.382 1.00 86.94 93 THR A C 1
ATOM 701 O O . THR A 1 93 ? -2.035 5.015 15.158 1.00 86.94 93 THR A O 1
ATOM 704 N N . LYS A 1 94 ? -1.238 4.390 17.170 1.00 87.81 94 LYS A N 1
ATOM 705 C CA . LYS A 1 94 ? -0.129 3.573 16.652 1.00 87.81 94 LYS A CA 1
ATOM 706 C C . LYS A 1 94 ? -0.646 2.386 15.840 1.00 87.81 94 LYS A C 1
ATOM 708 O O . LYS A 1 94 ? -0.236 2.221 14.698 1.00 87.81 94 LYS A O 1
ATOM 713 N N . ASP A 1 95 ? -1.602 1.630 16.379 1.00 82.12 95 ASP A N 1
ATOM 714 C CA . ASP A 1 95 ? -2.160 0.457 15.690 1.00 82.12 95 ASP A CA 1
ATOM 715 C C . ASP A 1 95 ? -2.861 0.846 14.387 1.00 82.12 95 ASP A C 1
ATOM 717 O O . ASP A 1 95 ? -2.752 0.152 13.379 1.00 82.12 95 ASP A O 1
ATOM 721 N N . ARG A 1 96 ? -3.565 1.984 14.386 1.00 85.06 96 ARG A N 1
ATOM 722 C CA . ARG A 1 96 ? -4.238 2.503 13.186 1.00 85.06 96 ARG A CA 1
ATOM 723 C C . ARG A 1 96 ? -3.236 2.927 12.117 1.00 85.06 96 ARG A C 1
ATOM 725 O O . ARG A 1 96 ? -3.471 2.681 10.939 1.00 85.06 96 ARG A O 1
ATOM 732 N N . ILE A 1 97 ? -2.110 3.521 12.515 1.00 88.69 97 ILE A N 1
ATOM 733 C CA . ILE A 1 97 ? -1.010 3.849 11.599 1.00 88.69 97 ILE A CA 1
ATOM 734 C C . ILE A 1 97 ? -0.408 2.569 11.016 1.00 88.69 97 ILE A C 1
ATOM 736 O O . ILE A 1 97 ? -0.319 2.452 9.798 1.00 88.69 97 ILE A O 1
ATOM 740 N N . LEU A 1 98 ? -0.051 1.594 11.857 1.00 82.38 98 LEU A N 1
ATOM 741 C CA . LEU A 1 98 ? 0.500 0.311 11.407 1.00 82.38 98 LEU A CA 1
ATOM 742 C C . LEU A 1 98 ? -0.448 -0.389 10.431 1.00 82.38 98 LEU A C 1
ATOM 744 O O . LEU A 1 98 ? -0.024 -0.883 9.392 1.00 82.38 98 LEU A O 1
ATOM 748 N N . PHE A 1 99 ? -1.748 -0.346 10.709 1.00 79.19 99 PHE A N 1
ATOM 749 C CA . PHE A 1 99 ? -2.774 -0.880 9.827 1.00 79.19 99 PHE A CA 1
ATOM 750 C C . PHE A 1 99 ? -2.830 -0.183 8.460 1.00 79.19 99 PHE A C 1
ATOM 752 O O . PHE A 1 99 ? -2.894 -0.841 7.420 1.00 79.19 99 PHE A O 1
ATOM 759 N N . ILE A 1 100 ? -2.810 1.152 8.457 1.00 81.75 100 ILE A N 1
ATOM 760 C CA . ILE A 1 100 ? -2.783 1.965 7.236 1.00 81.75 100 ILE A CA 1
ATOM 761 C C . ILE A 1 100 ? -1.566 1.595 6.382 1.00 81.75 100 ILE A C 1
ATOM 763 O O . ILE A 1 100 ? -1.715 1.413 5.170 1.00 81.75 100 ILE A O 1
ATOM 767 N N . LEU A 1 101 ? -0.396 1.451 7.012 1.00 82.00 101 LEU A N 1
ATOM 768 C CA . LEU A 1 101 ? 0.861 1.109 6.347 1.00 82.00 101 LEU A CA 1
ATOM 769 C C . LEU A 1 101 ? 0.888 -0.339 5.850 1.00 82.00 101 LEU A C 1
ATOM 771 O O . LEU A 1 101 ? 1.358 -0.582 4.745 1.00 82.00 101 LEU A O 1
ATOM 775 N N . ALA A 1 102 ? 0.334 -1.290 6.605 1.00 75.31 102 ALA A N 1
ATOM 776 C CA . ALA A 1 102 ? 0.283 -2.701 6.213 1.00 75.31 102 ALA A CA 1
ATOM 777 C C . ALA A 1 102 ? -0.535 -2.932 4.932 1.00 75.31 102 ALA A C 1
ATOM 779 O O . ALA A 1 102 ? -0.288 -3.883 4.197 1.00 75.31 102 ALA A O 1
ATOM 780 N N . LYS A 1 103 ? -1.502 -2.050 4.650 1.00 72.19 103 LYS A N 1
ATOM 781 C CA . LYS A 1 103 ? -2.303 -2.067 3.417 1.00 72.19 103 LYS A CA 1
ATOM 782 C C . LYS A 1 103 ? -1.672 -1.312 2.247 1.00 72.19 103 LYS A C 1
ATOM 784 O O . LYS A 1 103 ? -2.216 -1.357 1.147 1.00 72.19 103 LYS A O 1
ATOM 789 N N . ALA A 1 104 ? -0.605 -0.556 2.478 1.00 71.06 104 ALA A N 1
ATOM 790 C CA . ALA A 1 104 ? -0.041 0.311 1.460 1.00 71.06 104 ALA A CA 1
ATOM 791 C C . ALA A 1 104 ? 0.853 -0.474 0.492 1.00 71.06 104 ALA A C 1
ATOM 793 O O . ALA A 1 104 ? 1.693 -1.273 0.903 1.00 71.06 104 ALA A O 1
ATOM 794 N N . THR A 1 105 ? 0.683 -0.214 -0.802 1.00 75.69 105 THR A N 1
ATOM 795 C CA . THR A 1 105 ? 1.563 -0.721 -1.866 1.00 75.69 105 THR A CA 1
ATOM 796 C C . THR A 1 105 ? 2.682 0.258 -2.203 1.00 75.69 105 THR A C 1
ATOM 798 O O . THR A 1 105 ? 3.658 -0.118 -2.830 1.00 75.69 105 THR A O 1
ATOM 801 N N . THR A 1 106 ? 2.593 1.506 -1.746 1.00 80.31 106 THR A N 1
ATOM 802 C CA . THR A 1 106 ? 3.624 2.534 -1.914 1.00 80.31 106 THR A CA 1
ATOM 803 C C . THR A 1 106 ? 3.962 3.178 -0.574 1.00 80.31 106 THR A C 1
ATOM 805 O O . THR A 1 106 ? 3.200 3.074 0.391 1.00 80.31 106 THR A O 1
ATOM 808 N N . LEU A 1 107 ? 5.122 3.836 -0.492 1.00 87.88 107 LEU A N 1
ATOM 809 C CA . LEU A 1 107 ? 5.512 4.575 0.708 1.00 87.88 107 LEU A CA 1
ATOM 810 C C . LEU A 1 107 ? 4.480 5.665 1.025 1.00 87.88 107 LEU A C 1
ATOM 812 O O . LEU A 1 107 ? 4.092 6.443 0.154 1.00 87.88 107 LEU A O 1
ATOM 816 N N . VAL A 1 108 ? 4.067 5.758 2.287 1.00 87.38 108 VAL A N 1
ATOM 817 C CA . VAL A 1 108 ? 2.975 6.649 2.696 1.00 87.38 108 VAL A CA 1
ATOM 818 C C . VAL A 1 108 ? 3.524 7.854 3.450 1.00 87.38 108 VAL A C 1
ATOM 820 O O . VAL A 1 108 ? 4.184 7.707 4.477 1.00 87.38 108 VAL A O 1
ATOM 823 N N . GLY A 1 109 ? 3.229 9.060 2.968 1.00 94.62 109 GLY A N 1
ATOM 824 C CA . GLY A 1 109 ? 3.583 10.303 3.656 1.00 94.62 109 GLY A CA 1
ATOM 825 C C . GLY A 1 109 ? 2.646 10.638 4.823 1.00 94.62 109 GLY A C 1
ATOM 826 O O . GLY A 1 109 ? 1.493 10.202 4.868 1.00 94.62 109 GLY A O 1
ATOM 827 N N . VAL A 1 110 ? 3.117 11.488 5.743 1.00 94.56 110 VAL A N 1
ATOM 828 C CA . VAL A 1 110 ? 2.330 11.971 6.899 1.00 94.56 110 VAL A CA 1
ATOM 829 C C . VAL A 1 110 ? 0.951 12.536 6.511 1.00 94.56 110 VAL A C 1
ATOM 831 O O . VAL A 1 110 ? -0.018 12.188 7.191 1.00 94.56 110 VAL A O 1
ATOM 834 N N . PRO A 1 111 ? 0.801 13.364 5.453 1.00 94.50 111 PRO A N 1
ATOM 835 C CA . PRO A 1 111 ? -0.512 13.890 5.066 1.00 94.50 111 PRO A CA 1
ATOM 836 C C . PRO A 1 111 ? -1.508 12.778 4.718 1.00 94.50 111 PRO A C 1
ATOM 838 O O . PRO A 1 111 ? -2.647 12.795 5.177 1.00 94.50 111 PRO A O 1
ATOM 841 N N . THR A 1 112 ? -1.058 11.759 3.985 1.00 91.25 112 THR A N 1
ATOM 842 C CA . THR A 1 112 ? -1.888 10.614 3.592 1.00 91.25 112 THR A CA 1
ATOM 843 C C . THR A 1 112 ? -2.273 9.755 4.792 1.00 91.25 112 THR A C 1
ATOM 845 O O . THR A 1 112 ? -3.419 9.323 4.890 1.00 91.25 112 THR A O 1
ATOM 848 N N . ILE A 1 113 ? -1.353 9.546 5.742 1.00 93.50 113 ILE A N 1
ATOM 849 C CA . ILE A 1 113 ? -1.657 8.843 6.998 1.00 93.50 113 ILE A CA 1
ATOM 850 C C . ILE A 1 113 ? -2.765 9.580 7.758 1.00 93.50 113 ILE A C 1
ATOM 852 O O . ILE A 1 113 ? -3.738 8.959 8.178 1.00 93.50 113 ILE A O 1
ATOM 856 N N . LYS A 1 114 ? -2.653 10.906 7.902 1.00 93.19 114 LYS A N 1
ATOM 857 C CA . LYS A 1 114 ? -3.658 11.733 8.586 1.00 93.19 114 LYS A CA 1
ATOM 858 C C . LYS A 1 114 ? -5.018 11.670 7.898 1.00 93.19 114 LYS A C 1
ATOM 860 O O . LYS A 1 114 ? -6.008 11.381 8.563 1.00 93.19 114 LYS A O 1
ATOM 865 N N . LYS A 1 115 ? -5.046 11.844 6.575 1.00 91.06 115 LYS A N 1
ATOM 866 C CA . LYS A 1 115 ? -6.265 11.733 5.769 1.00 91.06 115 LYS A CA 1
ATOM 867 C C . LYS A 1 115 ? -6.953 10.379 5.974 1.00 91.06 115 LYS A C 1
ATOM 869 O O . LYS A 1 115 ? -8.130 10.336 6.311 1.00 91.06 115 LYS A O 1
ATOM 874 N N . ARG A 1 116 ? -6.207 9.272 5.885 1.00 85.50 116 ARG A N 1
ATOM 875 C CA . ARG A 1 116 ? -6.762 7.922 6.087 1.00 85.50 116 ARG A CA 1
ATOM 876 C C . ARG A 1 116 ? -7.223 7.673 7.522 1.00 85.50 116 ARG A C 1
ATOM 878 O O . ARG A 1 116 ? -8.205 6.973 7.731 1.00 85.50 116 ARG A O 1
ATOM 885 N N . LEU A 1 117 ? -6.568 8.258 8.522 1.00 87.69 117 LEU A N 1
ATOM 886 C CA . LEU A 1 117 ? -7.026 8.194 9.913 1.00 87.69 117 LEU A CA 1
ATOM 887 C C . LEU A 1 117 ? -8.384 8.887 10.114 1.00 87.69 117 LEU A C 1
ATOM 889 O O . LEU A 1 117 ? -9.211 8.390 10.879 1.00 87.69 117 LEU A O 1
ATOM 893 N N . VAL A 1 118 ? -8.622 10.002 9.424 1.00 86.56 118 VAL A N 1
ATOM 894 C CA . VAL A 1 118 ? -9.911 10.711 9.425 1.00 86.56 118 VAL A CA 1
ATOM 895 C C . VAL A 1 118 ? -10.966 9.886 8.688 1.00 86.56 118 VAL A C 1
ATOM 897 O O . VAL A 1 118 ? -11.987 9.532 9.272 1.00 86.56 118 VAL A O 1
ATOM 900 N N . GLU A 1 119 ? -10.689 9.508 7.440 1.00 83.00 119 GLU A N 1
ATOM 901 C CA . GLU A 1 119 ? -11.641 8.815 6.561 1.00 83.00 119 GLU A CA 1
ATOM 902 C C . GLU A 1 119 ? -12.000 7.411 7.063 1.00 83.00 119 GLU A C 1
ATOM 904 O O . GLU A 1 119 ? -13.162 7.010 7.039 1.00 83.00 119 GLU A O 1
ATOM 909 N N . GLU A 1 120 ? -11.018 6.640 7.538 1.00 78.12 120 GLU A N 1
ATOM 910 C CA . GLU A 1 120 ? -11.246 5.243 7.903 1.00 78.12 120 GLU A CA 1
ATOM 911 C C . GLU A 1 120 ? -11.684 5.055 9.356 1.00 78.12 120 GLU A C 1
ATOM 913 O O . GLU A 1 120 ? -12.352 4.059 9.644 1.00 78.12 120 GLU A O 1
ATOM 918 N N . TYR A 1 121 ? -11.309 5.960 10.262 1.00 79.12 121 TYR A N 1
ATOM 919 C CA . TYR A 1 121 ? -11.554 5.811 11.702 1.00 79.12 121 TYR A CA 1
ATOM 920 C C . TYR A 1 121 ? -12.391 6.938 12.310 1.00 79.12 121 TYR A C 1
ATOM 922 O O . TYR A 1 121 ? -12.563 6.957 13.530 1.00 79.12 121 TYR A O 1
ATOM 930 N N . GLY A 1 122 ? -12.903 7.862 11.492 1.00 81.31 122 GLY A N 1
ATOM 931 C CA . GLY A 1 122 ? -13.769 8.952 11.943 1.00 81.31 122 GLY A CA 1
ATOM 932 C C . GLY A 1 122 ? -13.086 9.905 12.924 1.00 81.31 122 GLY A C 1
ATOM 933 O O . GLY A 1 122 ? -13.751 10.484 13.778 1.00 81.31 122 GLY A O 1
ATOM 934 N N . LEU A 1 123 ? -11.755 10.020 12.864 1.00 85.88 123 LEU A N 1
ATOM 935 C CA . LEU A 1 123 ? -11.020 10.975 13.691 1.00 85.88 123 LEU A CA 1
ATOM 936 C C . LEU A 1 123 ? -11.211 12.395 13.153 1.00 85.88 123 LEU A C 1
ATOM 938 O O . LEU A 1 123 ? -11.252 12.600 11.947 1.00 85.88 123 LEU A O 1
ATOM 942 N N . THR A 1 124 ? -11.276 13.382 14.042 1.00 89.44 124 THR A N 1
ATOM 943 C CA . THR A 1 124 ? -11.425 14.791 13.652 1.00 89.44 124 THR A CA 1
ATOM 944 C C . THR A 1 124 ? -10.069 15.479 13.582 1.00 89.44 124 THR A C 1
ATOM 946 O O . THR A 1 124 ? -9.284 15.430 14.539 1.00 89.44 124 THR A O 1
ATOM 949 N N . GLU A 1 125 ? -9.801 16.171 12.473 1.00 90.31 125 GLU A N 1
ATOM 950 C CA . GLU A 1 125 ? -8.601 16.992 12.360 1.00 90.31 125 GLU A CA 1
ATOM 951 C C . GLU A 1 125 ? -8.602 18.118 13.394 1.00 90.31 125 GLU A C 1
ATOM 953 O O . GLU A 1 125 ? -9.561 18.863 13.572 1.00 90.31 125 GLU A O 1
ATOM 958 N N . SER A 1 126 ? -7.489 18.228 14.109 1.00 92.19 126 SER A N 1
ATOM 959 C CA . SER A 1 126 ? -7.250 19.257 15.112 1.00 92.19 126 SER A CA 1
ATOM 960 C C . SER A 1 126 ? -5.751 19.366 15.391 1.00 92.19 126 SER A C 1
ATOM 962 O O . SER A 1 126 ? -4.957 18.490 15.026 1.00 92.19 126 SER A O 1
ATOM 964 N N . LYS A 1 127 ? -5.329 20.422 16.094 1.00 93.94 127 LYS A N 1
ATOM 965 C CA . LYS A 1 127 ? -3.938 20.556 16.561 1.00 93.94 127 LYS A CA 1
ATOM 966 C C . LYS A 1 127 ? -3.518 19.383 17.460 1.00 93.94 127 LYS A C 1
ATOM 968 O O . LYS A 1 127 ? -2.400 18.878 17.331 1.00 93.94 127 LYS A O 1
ATOM 973 N N . ALA A 1 128 ? -4.421 18.919 18.327 1.00 91.44 128 ALA A N 1
ATOM 974 C CA . ALA A 1 128 ? -4.192 17.768 19.197 1.00 91.44 128 ALA A CA 1
ATOM 975 C C . ALA A 1 128 ? -4.038 16.470 18.390 1.00 91.44 128 ALA A C 1
ATOM 977 O O . ALA A 1 128 ? -3.071 15.739 18.593 1.00 91.44 128 ALA A O 1
ATOM 978 N N . PHE A 1 129 ? -4.919 16.230 17.414 1.00 94.12 129 PHE A N 1
ATOM 979 C CA . PHE A 1 129 ? -4.807 15.104 16.484 1.00 94.12 129 PHE A CA 1
ATOM 980 C C . PHE A 1 129 ? -3.453 15.098 15.763 1.00 94.12 129 PHE A C 1
ATOM 982 O O . PHE A 1 129 ? -2.724 14.108 15.820 1.00 94.12 129 PHE A O 1
ATOM 989 N N . ASN A 1 130 ? -3.068 16.229 15.167 1.00 93.38 130 ASN A N 1
ATOM 990 C CA . ASN A 1 130 ? -1.803 16.368 14.447 1.00 93.38 130 ASN A CA 1
ATOM 991 C C . ASN A 1 130 ? -0.590 16.069 15.336 1.00 93.38 130 ASN A C 1
ATOM 993 O O . ASN A 1 130 ? 0.326 15.354 14.928 1.00 93.38 130 ASN A O 1
ATOM 997 N N . THR A 1 131 ? -0.609 16.586 16.564 1.00 94.94 131 THR A N 1
ATOM 998 C CA . THR A 1 131 ? 0.442 16.345 17.556 1.00 94.94 131 THR A CA 1
ATOM 999 C C . THR A 1 131 ? 0.508 14.868 17.944 1.00 94.94 131 THR A C 1
ATOM 1001 O O . THR A 1 131 ? 1.595 14.298 18.000 1.00 94.94 131 THR A O 1
ATOM 1004 N N . ASN A 1 132 ? -0.640 14.224 18.164 1.00 93.62 132 ASN A N 1
ATOM 1005 C CA . ASN A 1 132 ? -0.714 12.818 18.559 1.00 93.62 132 ASN A CA 1
ATOM 1006 C C . ASN A 1 132 ? -0.246 11.871 17.449 1.00 93.62 132 ASN A C 1
ATOM 1008 O O . ASN A 1 132 ? 0.478 10.921 17.738 1.00 93.62 132 ASN A O 1
ATOM 1012 N N . VAL A 1 133 ? -0.601 12.140 16.188 1.00 95.56 133 VAL A N 1
ATOM 1013 C CA . VAL A 1 133 ? -0.114 11.359 15.038 1.00 95.56 133 VAL A CA 1
ATOM 1014 C C . VAL A 1 133 ? 1.403 11.486 14.907 1.00 95.56 133 VAL A C 1
ATOM 1016 O O . VAL A 1 133 ? 2.094 10.476 14.805 1.00 95.56 133 VAL A O 1
ATOM 1019 N N . ASN A 1 134 ? 1.940 12.706 14.992 1.00 95.62 134 ASN A N 1
ATOM 1020 C CA . ASN A 1 134 ? 3.384 12.932 14.900 1.00 95.62 134 ASN A CA 1
ATOM 1021 C C . ASN A 1 134 ? 4.146 12.259 16.055 1.00 95.62 134 ASN A C 1
ATOM 1023 O O . ASN A 1 134 ? 5.168 11.616 15.822 1.00 95.62 134 ASN A O 1
ATOM 1027 N N . LYS A 1 135 ? 3.628 12.342 17.288 1.00 95.44 135 LYS A N 1
ATOM 1028 C CA . LYS A 1 135 ? 4.190 11.630 18.448 1.00 95.44 135 LYS A CA 1
ATOM 1029 C C . LYS A 1 135 ? 4.149 10.114 18.262 1.00 95.44 135 LYS A C 1
ATOM 1031 O O . LYS A 1 135 ? 5.123 9.443 18.582 1.00 95.44 135 LYS A O 1
ATOM 1036 N N . ALA A 1 136 ? 3.052 9.573 17.729 1.00 95.50 136 ALA A N 1
ATOM 1037 C CA . ALA A 1 136 ? 2.927 8.144 17.461 1.00 95.50 136 ALA A CA 1
ATOM 1038 C C . ALA A 1 136 ? 3.951 7.667 16.420 1.00 95.50 136 ALA A C 1
ATOM 1040 O O . ALA A 1 136 ? 4.609 6.659 16.653 1.00 95.50 136 ALA A O 1
ATOM 1041 N N . LEU A 1 137 ? 4.140 8.411 15.325 1.00 95.44 137 LEU A N 1
ATOM 1042 C CA . LEU A 1 137 ? 5.148 8.104 14.302 1.00 95.44 137 LEU A CA 1
ATOM 1043 C C . LEU A 1 137 ? 6.578 8.168 14.855 1.00 95.44 137 LEU A C 1
ATOM 1045 O O . LEU A 1 137 ? 7.395 7.303 14.539 1.00 95.44 137 LEU A O 1
ATOM 1049 N N . ALA A 1 138 ? 6.881 9.168 15.688 1.00 94.19 138 ALA A N 1
ATOM 1050 C CA . ALA A 1 138 ? 8.183 9.288 16.340 1.00 94.19 138 ALA A CA 1
ATOM 1051 C C . ALA A 1 138 ? 8.446 8.105 17.285 1.00 94.19 138 ALA A C 1
ATOM 1053 O O . ALA A 1 138 ? 9.503 7.486 17.205 1.00 94.19 138 ALA A O 1
ATOM 1054 N N . ALA A 1 139 ? 7.459 7.742 18.108 1.00 93.38 139 ALA A N 1
ATOM 1055 C CA . ALA A 1 139 ? 7.561 6.606 19.017 1.00 93.38 139 ALA A CA 1
ATOM 1056 C C . ALA A 1 139 ? 7.742 5.275 18.265 1.00 93.38 139 ALA A C 1
ATOM 1058 O O . ALA A 1 139 ? 8.654 4.517 18.580 1.00 93.38 139 ALA A O 1
ATOM 1059 N N . LEU A 1 140 ? 6.944 5.025 17.220 1.00 91.00 140 LEU A N 1
ATOM 1060 C CA . LEU A 1 140 ? 7.090 3.834 16.374 1.00 91.00 140 LEU A CA 1
ATOM 1061 C C . LEU A 1 140 ? 8.479 3.755 15.723 1.00 91.00 140 LEU A C 1
ATOM 1063 O O . LEU A 1 140 ? 9.057 2.676 15.650 1.00 91.00 140 LEU A O 1
ATOM 1067 N N . SER A 1 141 ? 9.042 4.897 15.311 1.00 90.50 141 SER A N 1
ATOM 1068 C CA . SER A 1 141 ? 10.403 4.954 14.758 1.00 90.50 141 SER A CA 1
ATOM 1069 C C . SER A 1 141 ? 11.466 4.612 15.810 1.00 90.50 141 SER A C 1
ATOM 1071 O O . SER A 1 141 ? 12.438 3.935 15.497 1.00 90.50 141 SER A O 1
ATOM 1073 N N . SER A 1 142 ? 11.290 5.061 17.058 1.00 89.00 142 SER A N 1
ATOM 1074 C CA . SER A 1 142 ? 12.239 4.778 18.146 1.00 89.00 142 SER A CA 1
ATOM 1075 C C . SER A 1 142 ? 12.180 3.339 18.665 1.00 89.00 142 SER A C 1
ATOM 1077 O O . SER A 1 142 ? 13.163 2.855 19.213 1.00 89.00 142 SER A O 1
ATOM 1079 N N . GLU A 1 143 ? 11.052 2.648 18.484 1.00 85.62 143 GLU A N 1
ATOM 1080 C CA . GLU A 1 143 ? 10.834 1.277 18.966 1.00 85.62 143 GLU A CA 1
ATOM 1081 C C . GLU A 1 143 ? 11.555 0.201 18.127 1.00 85.62 143 GLU A C 1
ATOM 1083 O O . GLU A 1 143 ? 11.524 -0.963 18.512 1.00 85.62 143 GLU A O 1
ATOM 1088 N N . GLN A 1 144 ? 12.192 0.561 17.000 1.00 76.56 144 GLN A N 1
ATOM 1089 C CA . GLN A 1 144 ? 12.920 -0.360 16.102 1.00 76.56 144 GLN A CA 1
ATOM 1090 C C . GLN A 1 144 ? 12.128 -1.633 15.750 1.00 76.56 144 GLN A C 1
ATOM 1092 O O . GLN A 1 144 ? 12.631 -2.756 15.802 1.00 76.56 144 GLN A O 1
ATOM 1097 N N . ARG A 1 145 ? 10.847 -1.468 15.421 1.00 78.31 145 ARG A N 1
ATOM 1098 C CA . ARG A 1 145 ? 9.958 -2.599 15.154 1.00 78.31 145 ARG A CA 1
ATOM 1099 C C . ARG A 1 145 ? 10.164 -3.154 13.750 1.00 78.31 145 ARG A C 1
ATOM 1101 O O . ARG A 1 145 ? 10.299 -2.399 12.797 1.00 78.31 145 ARG A O 1
ATOM 1108 N N . ALA A 1 146 ? 10.056 -4.472 13.607 1.00 74.25 146 ALA A N 1
ATOM 1109 C CA . ALA A 1 146 ? 10.134 -5.132 12.303 1.00 74.25 146 ALA A CA 1
ATOM 1110 C C . ALA A 1 146 ? 8.935 -4.831 11.378 1.00 74.25 146 ALA A C 1
ATOM 1112 O O . ALA A 1 146 ? 9.032 -5.033 10.174 1.00 74.25 146 ALA A O 1
ATOM 1113 N N . ASP A 1 147 ? 7.807 -4.361 11.923 1.00 74.44 147 ASP A N 1
ATOM 1114 C CA . ASP A 1 147 ? 6.566 -4.052 11.198 1.00 74.44 147 ASP A CA 1
ATOM 1115 C C . ASP A 1 147 ? 6.378 -2.548 10.922 1.00 74.44 147 ASP A C 1
ATOM 1117 O O . ASP A 1 147 ? 5.287 -2.108 10.552 1.00 74.44 147 ASP A O 1
ATOM 1121 N N . PHE A 1 148 ? 7.429 -1.742 11.093 1.00 87.00 148 PHE A N 1
ATOM 1122 C CA . PHE A 1 148 ? 7.395 -0.303 10.857 1.00 87.00 148 PHE A CA 1
ATOM 1123 C C . PHE A 1 148 ? 8.752 0.215 10.392 1.00 87.00 148 PHE A C 1
ATOM 1125 O O . PHE A 1 148 ? 9.776 -0.068 11.001 1.00 87.00 148 PHE A O 1
ATOM 1132 N N . GLY A 1 149 ? 8.758 1.052 9.360 1.00 87.31 149 GLY A N 1
ATOM 1133 C CA . GLY A 1 149 ? 9.975 1.725 8.930 1.00 87.31 149 GLY A CA 1
ATOM 1134 C C . GLY A 1 149 ? 9.709 3.055 8.244 1.00 87.31 149 GLY A C 1
ATOM 1135 O O . GLY A 1 149 ? 8.567 3.421 7.935 1.00 87.31 149 GLY A O 1
ATOM 1136 N N . LYS A 1 150 ? 10.790 3.809 8.047 1.00 93.19 150 LYS A N 1
ATOM 1137 C CA . LYS A 1 150 ? 10.778 5.159 7.490 1.00 93.19 150 LYS A CA 1
ATOM 1138 C C . LYS A 1 150 ? 11.861 5.283 6.424 1.00 93.19 150 LYS A C 1
ATOM 1140 O O . LYS A 1 150 ? 13.029 5.021 6.690 1.00 93.19 150 LYS A O 1
ATOM 1145 N N . VAL A 1 151 ? 11.472 5.764 5.248 1.00 88.75 151 VAL A N 1
ATOM 1146 C CA . VAL A 1 151 ? 12.371 6.087 4.136 1.00 88.75 151 VAL A CA 1
ATOM 1147 C C . VAL A 1 151 ? 12.133 7.547 3.764 1.00 88.75 151 VAL A C 1
ATOM 1149 O O . VAL A 1 151 ? 11.054 7.917 3.294 1.00 88.75 151 VAL A O 1
ATOM 1152 N N . GLY A 1 152 ? 13.122 8.405 4.021 1.00 87.44 152 GLY A N 1
ATOM 1153 C CA . GLY A 1 152 ? 12.973 9.852 3.842 1.00 87.44 152 GLY A CA 1
ATOM 1154 C C . GLY A 1 152 ? 11.809 10.418 4.668 1.00 87.44 152 GLY A C 1
ATOM 1155 O O . GLY A 1 152 ? 11.733 10.202 5.875 1.00 87.44 152 GLY A O 1
ATOM 1156 N N . GLY A 1 153 ? 10.892 11.150 4.029 1.00 88.88 153 GLY A N 1
ATOM 1157 C CA . GLY A 1 153 ? 9.681 11.706 4.657 1.00 88.88 153 GLY A CA 1
ATOM 1158 C C . GLY A 1 153 ? 8.477 10.753 4.724 1.00 88.88 153 GLY A C 1
ATOM 1159 O O . GLY A 1 153 ? 7.397 11.179 5.141 1.00 88.88 153 GLY A O 1
ATOM 1160 N N . SER A 1 154 ? 8.646 9.494 4.314 1.00 94.44 154 SER A N 1
ATOM 1161 C CA . SER A 1 154 ? 7.558 8.529 4.123 1.00 94.44 154 SER A CA 1
ATOM 1162 C C . SER A 1 154 ? 7.760 7.252 4.937 1.00 94.44 154 SER A C 1
ATOM 1164 O O . SER A 1 154 ? 8.862 6.954 5.396 1.00 94.44 154 SER A O 1
ATOM 1166 N N . TYR A 1 155 ? 6.682 6.491 5.116 1.00 94.75 155 TYR A N 1
ATOM 1167 C CA . TYR A 1 155 ? 6.613 5.348 6.026 1.00 94.75 155 TYR A CA 1
ATOM 1168 C C . TYR A 1 155 ? 6.132 4.073 5.321 1.00 94.75 155 TYR A C 1
ATOM 1170 O O . TYR A 1 155 ? 5.429 4.142 4.309 1.00 94.75 155 TYR A O 1
ATOM 1178 N N . HIS A 1 156 ? 6.491 2.916 5.880 1.00 89.69 156 HIS A N 1
ATOM 1179 C CA . HIS A 1 156 ? 6.107 1.578 5.411 1.00 89.69 156 HIS A CA 1
ATOM 1180 C C . HIS A 1 156 ? 5.940 0.598 6.585 1.00 89.69 156 HIS A C 1
ATOM 1182 O O . HIS A 1 156 ? 6.339 0.893 7.712 1.00 89.69 156 HIS A O 1
ATOM 1188 N N . ALA A 1 157 ? 5.351 -0.573 6.329 1.00 84.00 157 ALA A N 1
ATOM 1189 C CA . ALA A 1 157 ? 5.084 -1.596 7.347 1.00 84.00 157 ALA A CA 1
ATOM 1190 C C . ALA A 1 157 ? 6.245 -2.597 7.510 1.00 84.00 157 ALA A C 1
ATOM 1192 O O . ALA A 1 157 ? 6.037 -3.809 7.510 1.00 84.00 157 ALA A O 1
ATOM 1193 N N . GLY A 1 158 ? 7.476 -2.084 7.592 1.00 78.44 158 GLY A N 1
ATOM 1194 C CA . GLY A 1 158 ? 8.689 -2.902 7.676 1.00 78.44 158 GLY A CA 1
ATOM 1195 C C . GLY A 1 158 ? 9.216 -3.380 6.322 1.00 78.44 158 GLY A C 1
ATOM 1196 O O . GLY A 1 158 ? 8.599 -3.134 5.279 1.00 78.44 158 GLY A O 1
ATOM 1197 N N . ASP A 1 159 ? 10.376 -4.028 6.332 1.00 75.56 159 ASP A N 1
ATOM 1198 C CA . ASP A 1 159 ? 11.145 -4.339 5.115 1.00 75.56 159 ASP A CA 1
ATOM 1199 C C . ASP A 1 159 ? 10.484 -5.426 4.255 1.00 75.56 159 ASP A C 1
ATOM 1201 O O . ASP A 1 159 ? 10.634 -5.456 3.037 1.00 75.56 159 ASP A O 1
ATOM 1205 N N . ALA A 1 160 ? 9.664 -6.276 4.876 1.00 70.31 160 ALA A N 1
ATOM 1206 C CA . ALA A 1 160 ? 8.860 -7.279 4.181 1.00 70.31 160 ALA A CA 1
ATOM 1207 C C . ALA A 1 160 ? 7.573 -6.706 3.551 1.00 70.31 160 ALA A C 1
ATOM 1209 O O . ALA A 1 160 ? 6.821 -7.437 2.906 1.00 70.31 160 ALA A O 1
ATOM 1210 N N . SER A 1 161 ? 7.265 -5.420 3.759 1.00 69.44 161 SER A N 1
ATOM 1211 C CA . SER A 1 161 ? 6.036 -4.825 3.226 1.00 69.44 161 SER A CA 1
ATOM 1212 C C . SER A 1 161 ? 6.119 -4.588 1.720 1.00 69.44 161 SER A C 1
ATOM 1214 O O . SER A 1 161 ? 7.162 -4.201 1.194 1.00 69.44 161 SER A O 1
ATOM 1216 N N . ALA A 1 162 ? 4.983 -4.732 1.031 1.00 71.00 162 ALA A N 1
ATOM 1217 C CA . ALA A 1 162 ? 4.884 -4.473 -0.406 1.00 71.00 162 ALA A CA 1
ATOM 1218 C C . ALA A 1 162 ? 5.382 -3.065 -0.777 1.00 71.00 162 ALA A C 1
ATOM 1220 O O . ALA A 1 162 ? 6.110 -2.918 -1.749 1.00 71.00 162 ALA A O 1
ATOM 1221 N N . ALA A 1 163 ? 5.064 -2.052 0.038 1.00 73.44 163 ALA A N 1
ATOM 1222 C CA . ALA A 1 163 ? 5.542 -0.682 -0.142 1.00 73.44 163 ALA A CA 1
ATOM 1223 C C . ALA A 1 163 ? 7.071 -0.545 -0.115 1.00 73.44 163 ALA A C 1
ATOM 1225 O O . ALA A 1 163 ? 7.629 0.207 -0.914 1.00 73.44 163 ALA A O 1
ATOM 1226 N N . TYR A 1 164 ? 7.746 -1.249 0.796 1.00 75.06 164 TYR A N 1
ATOM 1227 C CA . TYR A 1 164 ? 9.204 -1.228 0.879 1.00 75.06 164 TYR A CA 1
ATOM 1228 C C . TYR A 1 164 ? 9.826 -1.994 -0.287 1.00 75.06 164 TYR A C 1
ATOM 1230 O O . TYR A 1 164 ? 10.650 -1.452 -1.020 1.00 75.06 164 TYR A O 1
ATOM 1238 N N . ILE A 1 165 ? 9.355 -3.223 -0.506 1.00 71.88 165 ILE A N 1
ATOM 1239 C CA . ILE A 1 165 ? 9.809 -4.093 -1.588 1.00 71.88 165 ILE A CA 1
ATOM 1240 C C . ILE A 1 165 ? 9.662 -3.378 -2.933 1.00 71.88 165 ILE A C 1
ATOM 1242 O O . ILE A 1 165 ? 10.636 -3.280 -3.665 1.00 71.88 165 ILE A O 1
ATOM 1246 N N . GLN A 1 166 ? 8.505 -2.785 -3.232 1.00 73.31 166 GLN A N 1
ATOM 1247 C CA . GLN A 1 166 ? 8.282 -2.049 -4.478 1.00 73.31 166 GLN A CA 1
ATOM 1248 C C . GLN A 1 166 ? 9.177 -0.809 -4.596 1.00 73.31 166 GLN A C 1
ATOM 1250 O O . GLN A 1 166 ? 9.660 -0.512 -5.684 1.00 73.31 166 GLN A O 1
ATOM 1255 N N . HIS A 1 167 ? 9.431 -0.080 -3.505 1.00 78.38 167 HIS A N 1
ATOM 1256 C CA . HIS A 1 167 ? 10.302 1.095 -3.556 1.00 78.38 167 HIS A CA 1
ATOM 1257 C C . HIS A 1 167 ? 11.752 0.738 -3.904 1.00 78.38 167 HIS A C 1
ATOM 1259 O O . HIS A 1 167 ? 12.395 1.473 -4.650 1.00 78.38 167 HIS A O 1
ATOM 1265 N N . PHE A 1 168 ? 12.270 -0.371 -3.372 1.00 72.25 168 PHE A N 1
ATOM 1266 C CA . PHE A 1 168 ? 13.658 -0.782 -3.596 1.00 72.25 168 PHE A CA 1
ATOM 1267 C C . PHE A 1 168 ? 13.825 -1.688 -4.823 1.00 72.25 168 PHE A C 1
ATOM 1269 O O . PHE A 1 168 ? 14.745 -1.473 -5.606 1.00 72.25 168 PHE A O 1
ATOM 1276 N N . GLN A 1 169 ? 12.914 -2.633 -5.063 1.00 63.56 169 GLN A N 1
ATOM 1277 C CA . GLN A 1 169 ? 12.922 -3.472 -6.267 1.00 63.56 169 GLN A CA 1
ATOM 1278 C C . GLN A 1 169 ? 12.490 -2.702 -7.515 1.00 63.56 169 GLN A C 1
ATOM 1280 O O . GLN A 1 169 ? 13.083 -2.912 -8.562 1.00 63.56 169 GLN A O 1
ATOM 1285 N N . GLY A 1 170 ? 11.543 -1.763 -7.414 1.00 57.97 170 GLY A N 1
ATOM 1286 C CA . GLY A 1 170 ? 11.168 -0.891 -8.534 1.00 57.97 170 GLY A CA 1
ATOM 1287 C C . GLY A 1 170 ? 12.286 0.073 -8.945 1.00 57.97 170 GLY A C 1
ATOM 1288 O O . GLY A 1 170 ? 12.402 0.429 -10.112 1.00 57.97 170 GLY A O 1
ATOM 1289 N N . LYS A 1 171 ? 13.158 0.463 -8.004 1.00 56.06 171 LYS A N 1
ATOM 1290 C CA . LYS A 1 171 ? 14.388 1.211 -8.313 1.00 56.06 171 LYS A CA 1
ATOM 1291 C C . LYS A 1 171 ? 15.457 0.327 -8.950 1.00 56.06 171 LYS A C 1
ATOM 1293 O O . LYS A 1 171 ? 16.146 0.782 -9.854 1.00 56.06 171 LYS A O 1
ATOM 1298 N N . ALA A 1 172 ? 15.590 -0.919 -8.495 1.00 53.62 172 ALA A N 1
ATOM 1299 C CA . ALA A 1 172 ? 16.511 -1.878 -9.097 1.00 53.62 172 ALA A CA 1
ATOM 1300 C C . ALA A 1 172 ? 16.077 -2.282 -10.517 1.00 53.62 172 ALA A C 1
ATOM 1302 O O . ALA A 1 172 ? 16.931 -2.392 -11.389 1.00 53.62 172 ALA A O 1
ATOM 1303 N N . SER A 1 173 ? 14.771 -2.446 -10.765 1.00 52.03 173 SER A N 1
ATOM 1304 C CA . SER A 1 173 ? 14.242 -2.726 -12.102 1.00 52.03 173 SER A CA 1
ATOM 1305 C C . SER A 1 173 ? 14.395 -1.523 -13.024 1.00 52.03 173 SER A C 1
ATOM 1307 O O . SER A 1 173 ? 14.929 -1.693 -14.102 1.00 52.03 173 SER A O 1
ATOM 1309 N N . ALA A 1 174 ? 14.068 -0.303 -12.580 1.00 55.38 174 ALA A N 1
ATOM 1310 C CA . ALA A 1 174 ? 14.263 0.896 -13.400 1.00 55.38 174 ALA A CA 1
ATOM 1311 C C . ALA A 1 174 ? 15.741 1.121 -13.767 1.00 55.38 174 ALA A C 1
ATOM 1313 O O . ALA A 1 174 ? 16.046 1.410 -14.915 1.00 55.38 174 ALA A O 1
ATOM 1314 N N . ALA A 1 175 ? 16.669 0.912 -12.827 1.00 58.41 175 ALA A N 1
ATOM 1315 C CA . ALA A 1 175 ? 18.100 1.001 -13.114 1.00 58.41 175 ALA A CA 1
ATOM 1316 C C . ALA A 1 175 ? 18.591 -0.122 -14.049 1.00 58.41 175 ALA A C 1
ATOM 1318 O O . ALA A 1 175 ? 19.482 0.102 -14.865 1.00 58.41 175 ALA A O 1
ATOM 1319 N N . ALA A 1 176 ? 18.024 -1.330 -13.948 1.00 57.84 176 ALA A N 1
ATOM 1320 C CA . ALA A 1 176 ? 18.322 -2.429 -14.865 1.00 57.84 176 ALA A CA 1
ATOM 1321 C C . ALA A 1 176 ? 17.722 -2.197 -16.262 1.00 57.84 176 ALA A C 1
ATOM 1323 O O . ALA A 1 176 ? 18.365 -2.528 -17.255 1.00 57.84 176 ALA A O 1
ATOM 1324 N N . ASP A 1 177 ? 16.532 -1.605 -16.341 1.00 61.19 177 ASP A N 1
ATOM 1325 C CA . ASP A 1 177 ? 15.852 -1.239 -17.582 1.00 61.19 177 ASP A CA 1
ATOM 1326 C C . ASP A 1 177 ? 16.591 -0.091 -18.279 1.00 61.19 177 ASP A C 1
ATOM 1328 O O . ASP A 1 177 ? 16.809 -0.167 -19.481 1.00 61.19 177 ASP A O 1
ATOM 1332 N N . GLU A 1 178 ? 17.074 0.910 -17.535 1.00 62.75 178 GLU A N 1
ATOM 1333 C CA . GLU A 1 178 ? 17.940 1.980 -18.052 1.00 62.75 178 GLU A CA 1
ATOM 1334 C C . GLU A 1 178 ? 19.300 1.441 -18.521 1.00 62.75 178 GLU A C 1
ATOM 1336 O O . GLU A 1 178 ? 19.754 1.782 -19.611 1.00 62.75 178 GLU A O 1
ATOM 1341 N N . ALA A 1 179 ? 19.942 0.554 -17.753 1.00 67.12 179 ALA A N 1
ATOM 1342 C CA . ALA A 1 179 ? 21.210 -0.058 -18.156 1.00 67.12 179 ALA A CA 1
ATOM 1343 C C . ALA A 1 179 ? 21.055 -0.972 -19.386 1.00 67.12 179 ALA A C 1
ATOM 1345 O O . ALA A 1 179 ? 21.916 -0.984 -20.268 1.00 67.12 179 ALA A O 1
ATOM 1346 N N . ASN A 1 180 ? 19.955 -1.725 -19.471 1.00 68.25 180 ASN A N 1
ATOM 1347 C CA . ASN A 1 180 ? 19.633 -2.530 -20.647 1.00 68.25 180 ASN A CA 1
ATOM 1348 C C . ASN A 1 180 ? 19.274 -1.649 -21.846 1.00 68.25 180 ASN A C 1
ATOM 1350 O O . ASN A 1 180 ? 19.741 -1.931 -22.945 1.00 68.25 180 ASN A O 1
ATOM 1354 N N . ALA A 1 181 ? 18.504 -0.576 -21.648 1.00 71.81 181 ALA A N 1
ATOM 1355 C CA . ALA A 1 181 ? 18.185 0.392 -22.692 1.00 71.81 181 ALA A CA 1
ATOM 1356 C C . ALA A 1 181 ? 19.460 1.013 -23.265 1.00 71.81 181 ALA A C 1
ATOM 1358 O O . ALA A 1 181 ? 19.645 0.997 -24.477 1.00 71.81 181 ALA A O 1
ATOM 1359 N N . GLN A 1 182 ? 20.387 1.450 -22.406 1.00 78.31 182 GLN A N 1
ATOM 1360 C CA . GLN A 1 182 ? 21.669 1.996 -22.847 1.00 78.31 182 GLN A CA 1
ATOM 1361 C C . GLN A 1 182 ? 22.476 0.970 -23.648 1.00 78.31 182 GLN A C 1
ATOM 1363 O O . GLN A 1 182 ? 22.994 1.294 -24.709 1.00 78.31 182 GLN A O 1
ATOM 1368 N N . LYS A 1 183 ? 22.521 -0.292 -23.202 1.00 79.56 183 LYS A N 1
ATOM 1369 C CA . LYS A 1 183 ? 23.183 -1.371 -23.949 1.00 79.56 183 LYS A CA 1
ATOM 1370 C C . LYS A 1 183 ? 22.590 -1.561 -25.350 1.00 79.56 183 LYS A C 1
ATOM 1372 O O . LYS A 1 183 ? 23.343 -1.808 -26.287 1.00 79.56 183 LYS A O 1
ATOM 1377 N N . TYR A 1 184 ? 21.269 -1.482 -25.500 1.00 77.81 184 TYR A N 1
ATOM 1378 C CA . TYR A 1 184 ? 20.616 -1.594 -26.806 1.00 77.81 184 TYR A CA 1
ATOM 1379 C C . TYR A 1 184 ? 20.847 -0.347 -27.670 1.00 77.81 184 TYR A C 1
ATOM 1381 O O . TYR A 1 184 ? 21.136 -0.491 -28.855 1.00 77.81 184 TYR A O 1
ATOM 1389 N N . MET A 1 185 ? 20.823 0.853 -27.085 1.00 79.56 185 MET A N 1
ATOM 1390 C CA . MET A 1 185 ? 21.186 2.093 -27.784 1.00 79.56 185 MET A CA 1
ATOM 1391 C C . MET A 1 185 ? 22.637 2.057 -28.291 1.00 79.56 185 MET A C 1
ATOM 1393 O O . MET A 1 185 ? 22.887 2.385 -29.448 1.00 79.56 185 MET A O 1
ATOM 1397 N N . ASP A 1 186 ? 23.583 1.579 -27.477 1.00 80.31 186 ASP A N 1
ATOM 1398 C CA . ASP A 1 186 ? 24.998 1.429 -27.854 1.00 80.31 186 ASP A CA 1
ATOM 1399 C C . ASP A 1 186 ? 25.198 0.409 -28.993 1.00 80.31 186 ASP A C 1
ATOM 1401 O O . ASP A 1 186 ? 26.173 0.479 -29.740 1.00 80.31 186 ASP A O 1
ATOM 1405 N N . GLN A 1 187 ? 24.269 -0.541 -29.143 1.00 79.88 187 GLN A N 1
ATOM 1406 C CA . GLN A 1 187 ? 24.232 -1.508 -30.246 1.00 79.88 187 GLN A CA 1
ATOM 1407 C C . GLN A 1 187 ? 23.539 -0.961 -31.504 1.00 79.88 187 GLN A C 1
ATOM 1409 O O . GLN A 1 187 ? 23.427 -1.681 -32.496 1.00 79.88 187 GLN A O 1
ATOM 1414 N N . GLY A 1 188 ? 23.082 0.295 -31.480 1.00 78.44 188 GLY A N 1
ATOM 1415 C CA . GLY A 1 188 ? 22.331 0.914 -32.571 1.00 78.44 188 GLY A CA 1
ATOM 1416 C C . GLY A 1 188 ? 20.891 0.413 -32.684 1.00 78.44 188 GLY A C 1
ATOM 1417 O O . GLY A 1 188 ? 20.280 0.558 -33.740 1.00 78.44 188 GLY A O 1
ATOM 1418 N N . CYS A 1 189 ? 20.348 -0.206 -31.631 1.00 83.38 189 CYS A N 1
ATOM 1419 C CA . CYS A 1 189 ? 18.952 -0.617 -31.599 1.00 83.38 189 CYS A CA 1
ATOM 1420 C C . CYS A 1 189 ? 18.044 0.556 -31.221 1.00 83.38 189 CYS A C 1
ATOM 1422 O O . CYS A 1 189 ? 18.404 1.429 -30.431 1.00 83.38 189 CYS A O 1
ATOM 1424 N N . ILE A 1 190 ? 16.817 0.513 -31.728 1.00 85.69 190 ILE A N 1
ATOM 1425 C CA . ILE A 1 190 ? 15.834 1.585 -31.593 1.00 85.69 190 ILE A CA 1
ATOM 1426 C C . ILE A 1 190 ? 14.574 1.043 -30.947 1.00 85.69 190 ILE A C 1
ATOM 1428 O O . ILE A 1 190 ? 14.027 0.027 -31.382 1.00 85.69 190 ILE A O 1
ATOM 1432 N N . GLN A 1 191 ? 14.076 1.727 -29.921 1.00 86.50 191 GLN A N 1
ATOM 1433 C CA . GLN A 1 191 ? 12.876 1.273 -29.235 1.00 86.50 191 GLN A CA 1
ATOM 1434 C C . GLN A 1 191 ? 11.606 1.613 -30.025 1.00 86.50 191 GLN A C 1
ATOM 1436 O O . GLN A 1 191 ? 11.345 2.771 -30.355 1.00 86.50 191 GLN A O 1
ATOM 1441 N N . CYS A 1 192 ? 10.772 0.606 -30.287 1.00 83.81 192 CYS A N 1
ATOM 1442 C CA . CYS A 1 192 ? 9.479 0.797 -30.933 1.00 83.81 192 CYS A CA 1
ATOM 1443 C C . CYS A 1 192 ? 8.474 1.460 -29.977 1.00 83.81 192 CYS A C 1
ATOM 1445 O O . CYS A 1 192 ? 8.155 0.907 -28.925 1.00 83.81 192 CYS A O 1
ATOM 1447 N N . CYS A 1 193 ? 7.871 2.580 -30.381 1.00 83.62 193 CYS A N 1
ATOM 1448 C CA . CYS A 1 193 ? 6.858 3.287 -29.583 1.00 83.62 193 CYS A CA 1
ATOM 1449 C C . CYS A 1 193 ? 5.544 2.522 -29.384 1.00 83.62 193 CYS A C 1
ATOM 1451 O O . CYS A 1 193 ? 4.772 2.850 -28.488 1.00 83.62 193 CYS A O 1
ATOM 1453 N N . HIS A 1 194 ? 5.268 1.513 -30.215 1.00 83.88 194 HIS A N 1
ATOM 1454 C CA . HIS A 1 194 ? 4.002 0.779 -30.171 1.00 83.88 194 HIS A CA 1
ATOM 1455 C C . HIS A 1 194 ? 4.008 -0.388 -29.188 1.00 83.88 194 HIS A C 1
ATOM 1457 O O . HIS A 1 194 ? 2.966 -0.701 -28.615 1.00 83.88 194 HIS A O 1
ATOM 1463 N N . CYS A 1 195 ? 5.144 -1.072 -29.042 1.00 80.31 195 CYS A N 1
ATOM 1464 C CA . CYS A 1 195 ? 5.254 -2.274 -28.210 1.00 80.31 195 CYS A CA 1
ATOM 1465 C C . CYS A 1 195 ? 6.427 -2.253 -27.224 1.00 80.31 195 CYS A C 1
ATOM 1467 O O . CYS A 1 195 ? 6.517 -3.154 -26.400 1.00 80.31 195 CYS A O 1
ATOM 1469 N N . GLY A 1 196 ? 7.308 -1.248 -27.284 1.00 80.50 196 GLY A N 1
ATOM 1470 C CA . GLY A 1 196 ? 8.460 -1.111 -26.389 1.00 80.50 196 GLY A CA 1
ATOM 1471 C C . GLY A 1 196 ? 9.645 -2.029 -26.709 1.00 80.50 196 GLY A C 1
ATOM 1472 O O . GLY A 1 196 ? 10.660 -1.944 -26.020 1.00 80.50 196 GLY A O 1
ATOM 1473 N N . GLU A 1 197 ? 9.539 -2.876 -27.738 1.00 83.75 197 GLU A N 1
ATOM 1474 C CA . GLU A 1 197 ? 10.612 -3.783 -28.169 1.00 83.75 197 GLU A CA 1
ATOM 1475 C C . GLU A 1 197 ? 11.754 -3.035 -28.868 1.00 83.75 197 GLU A C 1
ATOM 1477 O O . GLU A 1 197 ? 11.527 -2.072 -29.609 1.00 83.75 197 GLU A O 1
ATOM 1482 N N . TRP A 1 198 ? 12.983 -3.512 -28.666 1.00 85.19 198 TRP A N 1
ATOM 1483 C CA . TRP A 1 198 ? 14.199 -2.947 -29.256 1.00 85.19 198 TRP A CA 1
ATOM 1484 C C . TRP A 1 198 ? 14.458 -3.552 -30.632 1.00 85.19 198 TRP A C 1
ATOM 1486 O O . TRP A 1 198 ? 14.787 -4.729 -30.759 1.00 85.19 198 TRP A O 1
ATOM 1496 N N . CYS A 1 199 ? 14.298 -2.740 -31.669 1.00 80.62 199 CYS A N 1
ATOM 1497 C CA . CYS A 1 199 ? 14.510 -3.128 -33.054 1.00 80.62 199 CYS A CA 1
ATOM 1498 C C . CYS A 1 199 ? 15.994 -2.969 -33.419 1.00 80.62 199 CYS A C 1
ATOM 1500 O O . CYS A 1 199 ? 16.522 -1.869 -33.245 1.00 80.62 199 CYS A O 1
ATOM 1502 N N . PRO A 1 200 ? 16.672 -4.015 -33.923 1.00 77.50 200 PRO A N 1
ATOM 1503 C CA . PRO A 1 200 ? 18.010 -3.863 -34.480 1.00 77.50 200 PRO A CA 1
ATOM 1504 C C . PRO A 1 200 ? 17.994 -2.960 -35.727 1.00 77.50 200 PRO A C 1
ATOM 1506 O O . PRO A 1 200 ? 16.943 -2.724 -36.327 1.00 77.50 200 PRO A O 1
ATOM 1509 N N . GLY A 1 201 ? 19.159 -2.430 -36.120 1.00 65.06 201 GLY A N 1
ATOM 1510 C CA . GLY A 1 201 ? 19.286 -1.497 -37.255 1.00 65.06 201 GLY A CA 1
ATOM 1511 C C . GLY A 1 201 ? 18.824 -2.051 -38.614 1.00 65.06 201 GLY A C 1
ATOM 1512 O O . GLY A 1 201 ? 18.612 -1.294 -39.551 1.00 65.06 201 GLY A O 1
ATOM 1513 N N . ASP A 1 202 ? 18.600 -3.361 -38.724 1.00 70.62 202 ASP A N 1
ATOM 1514 C CA . ASP A 1 202 ? 18.013 -4.034 -39.891 1.00 70.62 202 ASP A CA 1
ATOM 1515 C C . ASP A 1 202 ? 16.493 -3.831 -40.035 1.00 70.62 202 ASP A C 1
ATOM 1517 O O . ASP A 1 202 ? 15.913 -4.168 -41.067 1.00 70.62 202 ASP A O 1
ATOM 1521 N N . CYS A 1 203 ? 15.837 -3.260 -39.023 1.00 78.31 203 CYS A N 1
ATOM 1522 C CA . CYS A 1 203 ? 14.430 -2.873 -39.079 1.00 78.31 203 CYS A CA 1
ATOM 1523 C C . CYS A 1 203 ? 14.199 -1.574 -39.867 1.00 78.31 203 CYS A C 1
ATOM 1525 O O . CYS A 1 203 ? 13.044 -1.165 -40.039 1.00 78.31 203 CYS A O 1
ATOM 1527 N N . GLU A 1 204 ? 15.270 -0.907 -40.309 1.00 81.81 204 GLU A N 1
ATOM 1528 C CA . GLU A 1 204 ? 15.197 0.274 -41.161 1.00 81.81 204 GLU A CA 1
ATOM 1529 C C . GLU A 1 204 ? 14.645 -0.096 -42.543 1.00 81.81 204 GLU A C 1
ATOM 1531 O O . GLU A 1 204 ? 15.135 -0.985 -43.236 1.00 81.81 204 GLU A O 1
ATOM 1536 N N . VAL A 1 205 ? 13.591 0.604 -42.951 1.00 84.44 205 VAL A N 1
ATOM 1537 C CA . VAL A 1 205 ? 12.914 0.405 -44.241 1.00 84.44 205 VAL A CA 1
ATOM 1538 C C . VAL A 1 205 ? 13.320 1.480 -45.247 1.00 84.44 205 VAL A C 1
ATOM 1540 O O . VAL A 1 205 ? 13.164 1.292 -46.453 1.00 84.44 205 VAL A O 1
ATOM 1543 N N . GLY A 1 206 ? 13.830 2.611 -44.768 1.00 77.56 206 GLY A N 1
ATOM 1544 C CA . GLY A 1 206 ? 14.359 3.672 -45.610 1.00 77.56 206 GLY A CA 1
ATOM 1545 C C . GLY A 1 206 ? 14.537 4.984 -44.860 1.00 77.56 206 GLY A C 1
ATOM 1546 O O . GLY A 1 206 ? 13.873 5.244 -43.855 1.00 77.56 206 GLY A O 1
ATOM 1547 N N . GLU A 1 207 ? 15.416 5.816 -45.399 1.00 67.56 207 GLU A N 1
ATOM 1548 C CA . GLU A 1 207 ? 15.694 7.154 -44.894 1.00 67.56 207 GLU A CA 1
ATOM 1549 C C . GLU A 1 207 ? 14.554 8.119 -45.259 1.00 67.56 207 GLU A C 1
ATOM 1551 O O . GLU A 1 207 ? 14.045 8.119 -46.387 1.00 67.56 207 GLU A O 1
ATOM 1556 N N . ASP A 1 208 ? 14.156 8.963 -44.309 1.00 62.97 208 ASP A N 1
ATOM 1557 C CA . ASP A 1 208 ? 13.288 10.103 -44.577 1.00 62.97 208 ASP A CA 1
ATOM 1558 C C . ASP A 1 208 ? 14.141 11.304 -45.008 1.00 62.97 208 ASP A C 1
ATOM 1560 O O . ASP A 1 208 ? 14.749 12.011 -44.196 1.00 62.97 208 ASP A O 1
ATOM 1564 N N . SER A 1 209 ? 14.135 11.555 -46.319 1.00 55.03 209 SER A N 1
ATOM 1565 C CA . SER A 1 209 ? 14.826 12.683 -46.955 1.00 55.03 209 SER A CA 1
ATOM 1566 C C . SER A 1 209 ? 14.383 14.075 -46.468 1.00 55.03 209 SER A C 1
ATOM 1568 O O . SER A 1 209 ? 15.107 15.046 -46.691 1.00 55.03 209 SER A O 1
ATOM 1570 N N . ILE A 1 210 ? 13.223 1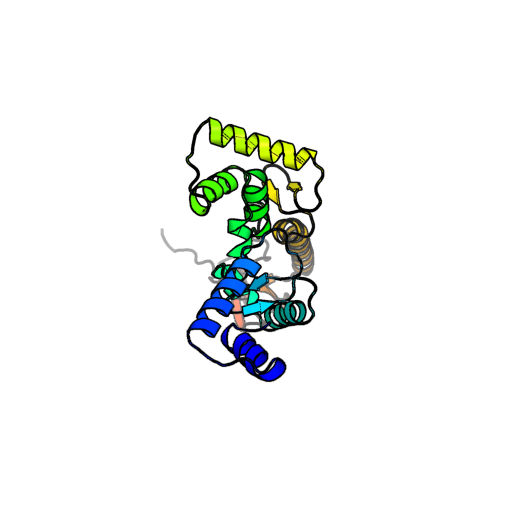4.199 -45.807 1.00 57.16 210 ILE A N 1
ATOM 1571 C CA . ILE A 1 210 ? 12.650 15.472 -45.346 1.00 57.16 210 ILE A CA 1
ATOM 1572 C C . ILE A 1 210 ? 12.991 15.731 -43.871 1.00 57.16 210 ILE A C 1
ATOM 1574 O O . ILE A 1 210 ? 13.362 16.853 -43.521 1.00 57.16 210 ILE A O 1
ATOM 1578 N N . ALA A 1 211 ? 12.904 14.718 -43.003 1.00 53.59 211 ALA A N 1
ATOM 1579 C CA . ALA A 1 211 ? 13.063 14.883 -41.554 1.00 53.59 211 ALA A CA 1
ATOM 1580 C C . ALA A 1 211 ? 14.493 14.679 -41.021 1.00 53.59 211 ALA A C 1
ATOM 1582 O O . ALA A 1 211 ? 14.720 14.883 -39.826 1.00 53.59 211 ALA A O 1
ATOM 1583 N N . ARG A 1 212 ? 15.453 14.258 -41.867 1.00 64.69 212 ARG A N 1
ATOM 1584 C CA . ARG A 1 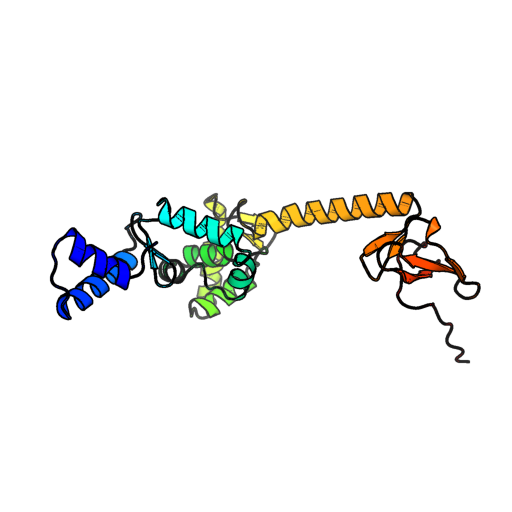212 ? 16.742 13.693 -41.403 1.00 64.69 212 ARG A CA 1
ATOM 1585 C C . ARG A 1 212 ? 16.504 12.590 -40.362 1.00 64.69 212 ARG A C 1
ATOM 1587 O O . ARG A 1 212 ? 17.153 12.535 -39.325 1.00 64.69 212 ARG A O 1
ATOM 1594 N N . GLY A 1 213 ? 15.475 11.791 -40.600 1.00 74.44 213 GLY A N 1
ATOM 1595 C CA . GLY A 1 213 ? 15.032 10.695 -39.752 1.00 74.44 213 GLY A CA 1
ATOM 1596 C C . GLY A 1 213 ? 15.071 9.388 -40.529 1.00 74.44 213 GLY A C 1
ATOM 1597 O O . GLY A 1 213 ? 15.315 9.397 -41.735 1.00 74.44 213 GLY A O 1
ATOM 1598 N N . SER A 1 214 ? 14.768 8.277 -39.867 1.00 81.50 214 SER A N 1
ATOM 1599 C CA . SER A 1 214 ? 14.647 6.985 -40.546 1.00 81.50 214 SER A CA 1
ATOM 1600 C C . SER A 1 214 ? 13.303 6.336 -40.240 1.00 81.50 214 SER A C 1
ATOM 1602 O O . SER A 1 214 ? 12.739 6.468 -39.149 1.00 81.50 214 SER A O 1
ATOM 1604 N N . LYS A 1 215 ? 12.770 5.639 -41.241 1.00 87.25 215 LYS A N 1
ATOM 1605 C CA . LYS A 1 215 ? 11.545 4.853 -41.150 1.00 87.25 215 LYS A CA 1
ATOM 1606 C C . LYS A 1 215 ? 11.886 3.430 -40.752 1.00 87.25 215 LYS A C 1
ATOM 1608 O O . LYS A 1 215 ? 12.690 2.781 -41.417 1.00 87.25 215 LYS A O 1
ATOM 1613 N N . TYR A 1 216 ? 11.178 2.900 -39.766 1.00 86.50 216 TYR A N 1
ATOM 1614 C CA . TYR A 1 216 ? 11.359 1.533 -39.291 1.00 86.50 216 TYR A CA 1
ATOM 1615 C C . TYR A 1 216 ? 10.058 0.748 -39.377 1.00 86.50 216 TYR A C 1
ATOM 1617 O O . TYR A 1 216 ? 8.966 1.300 -39.215 1.00 86.50 216 TYR A O 1
ATOM 1625 N N . LYS A 1 217 ? 10.164 -0.563 -39.597 1.00 89.00 217 LYS A N 1
ATOM 1626 C CA . LYS A 1 217 ? 9.067 -1.509 -39.384 1.00 89.00 217 LYS A CA 1
ATOM 1627 C C . LYS A 1 217 ? 9.464 -2.443 -38.253 1.00 89.00 217 LYS A C 1
ATOM 1629 O O . LYS A 1 217 ? 10.432 -3.183 -38.368 1.00 89.00 217 LYS A O 1
ATOM 1634 N N . CYS A 1 218 ? 8.714 -2.400 -37.157 1.00 85.94 218 CYS A N 1
ATOM 1635 C CA . CYS A 1 218 ? 9.010 -3.217 -35.989 1.00 85.94 218 CYS A CA 1
ATOM 1636 C C . CYS A 1 218 ? 8.870 -4.708 -36.315 1.00 85.94 218 CYS A C 1
ATOM 1638 O O . CYS A 1 218 ? 7.801 -5.133 -36.747 1.00 85.94 218 CYS A O 1
ATOM 1640 N N . PHE A 1 219 ? 9.900 -5.509 -36.037 1.00 83.44 219 PHE A N 1
ATOM 1641 C CA . PHE A 1 219 ? 9.859 -6.960 -36.253 1.00 83.44 219 PHE A CA 1
ATOM 1642 C C . PHE A 1 219 ? 8.837 -7.683 -35.354 1.00 83.44 219 PHE A C 1
ATOM 1644 O O . PHE A 1 219 ? 8.356 -8.754 -35.708 1.00 83.44 219 PHE A O 1
ATOM 1651 N N . ALA A 1 220 ? 8.521 -7.117 -34.183 1.00 83.88 220 ALA A N 1
ATOM 1652 C CA . ALA A 1 220 ? 7.676 -7.764 -33.180 1.00 83.88 220 ALA A CA 1
ATOM 1653 C C . ALA A 1 220 ? 6.181 -7.474 -33.372 1.00 83.88 220 ALA A C 1
ATOM 1655 O O . ALA A 1 220 ? 5.349 -8.358 -33.182 1.00 83.88 220 ALA A O 1
ATOM 1656 N N . CYS A 1 221 ? 5.826 -6.234 -33.724 1.00 87.38 221 CYS A N 1
ATOM 1657 C CA . CYS A 1 221 ? 4.425 -5.825 -33.877 1.00 87.38 221 CYS A CA 1
ATOM 1658 C C . CYS A 1 221 ? 4.037 -5.430 -35.307 1.00 87.38 221 CYS A C 1
ATOM 1660 O O . CYS A 1 221 ? 2.904 -5.002 -35.522 1.00 87.38 221 CYS A O 1
ATOM 1662 N N . ASP A 1 222 ? 4.964 -5.530 -36.266 1.00 87.31 222 ASP A N 1
ATOM 1663 C CA . ASP A 1 222 ? 4.797 -5.188 -37.688 1.00 87.31 222 ASP A CA 1
ATOM 1664 C C . ASP A 1 222 ? 4.362 -3.741 -37.984 1.00 87.31 222 ASP A C 1
ATOM 1666 O O . ASP A 1 222 ? 4.146 -3.373 -39.144 1.00 87.31 222 ASP A O 1
ATOM 1670 N N . LYS A 1 223 ? 4.258 -2.888 -36.960 1.00 87.38 223 LYS A N 1
ATOM 1671 C CA . LYS A 1 223 ? 3.893 -1.482 -37.117 1.00 87.38 223 LYS A CA 1
ATOM 1672 C C . LYS A 1 223 ? 5.083 -0.649 -37.570 1.00 87.38 223 LYS A C 1
ATOM 1674 O O . LYS A 1 223 ? 6.225 -0.871 -37.166 1.00 87.38 223 LYS A O 1
ATOM 1679 N N . VAL A 1 224 ? 4.772 0.351 -38.387 1.00 88.31 224 VAL A N 1
ATOM 1680 C CA . VAL A 1 224 ? 5.730 1.366 -38.819 1.00 88.31 224 VAL A CA 1
ATOM 1681 C C . VAL A 1 224 ? 5.868 2.431 -37.735 1.00 88.31 224 VAL A C 1
ATOM 1683 O O . VAL A 1 224 ? 4.872 2.859 -37.147 1.00 88.31 224 VAL A O 1
ATOM 1686 N N . PHE A 1 225 ? 7.101 2.854 -37.491 1.00 87.19 225 PHE A N 1
ATOM 1687 C CA . PHE A 1 225 ? 7.438 3.976 -36.625 1.00 87.19 225 PHE A CA 1
ATOM 1688 C C . PHE A 1 225 ? 8.621 4.749 -37.218 1.00 87.19 225 PHE A C 1
ATOM 1690 O O . PHE A 1 225 ? 9.280 4.279 -38.147 1.00 87.19 225 PHE A O 1
ATOM 1697 N N .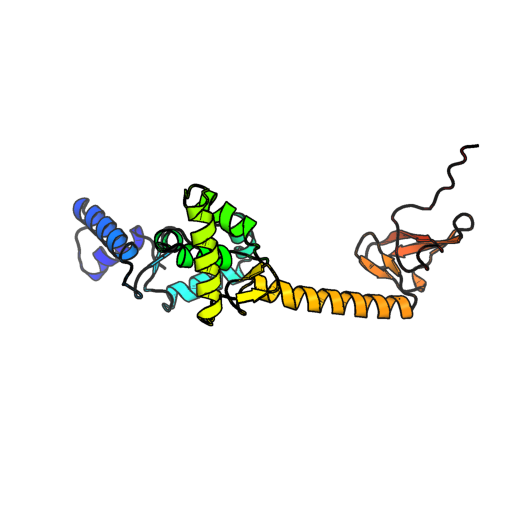 TRP A 1 226 ? 8.865 5.946 -36.703 1.00 86.69 226 TRP A N 1
ATOM 1698 C CA . TRP A 1 226 ? 9.846 6.888 -37.239 1.00 86.69 226 TRP A CA 1
ATOM 1699 C C . TRP A 1 226 ? 10.815 7.324 -36.151 1.00 86.69 226 TRP A C 1
ATOM 1701 O O . TRP A 1 226 ? 10.426 7.382 -34.990 1.00 86.69 226 TRP A O 1
ATOM 1711 N N . THR A 1 227 ? 12.049 7.654 -36.509 1.00 83.75 227 THR A N 1
ATOM 1712 C CA . THR A 1 227 ? 13.004 8.318 -35.608 1.00 83.75 227 THR A CA 1
ATOM 1713 C C . THR A 1 227 ? 13.434 9.657 -36.171 1.00 83.75 227 THR A C 1
ATOM 1715 O O . THR A 1 227 ? 13.313 9.887 -37.377 1.00 83.75 227 THR A O 1
ATOM 1718 N N . TRP A 1 228 ? 13.949 10.543 -35.320 1.00 82.38 228 TRP A N 1
ATOM 1719 C CA . TRP A 1 228 ? 14.403 11.872 -35.726 1.00 82.38 228 TRP A CA 1
ATOM 1720 C C . TRP A 1 228 ? 15.841 12.117 -35.266 1.00 82.38 228 TRP A C 1
ATOM 1722 O O . TRP A 1 228 ? 16.203 11.780 -34.146 1.00 82.38 228 TRP A O 1
ATOM 1732 N N . ILE A 1 229 ? 16.663 12.813 -36.057 1.00 73.94 229 ILE A N 1
ATOM 1733 C CA . ILE A 1 229 ? 18.050 13.125 -35.653 1.00 73.94 229 ILE A CA 1
ATOM 1734 C C . ILE A 1 229 ? 18.158 13.839 -34.293 1.00 73.94 229 ILE A C 1
ATOM 1736 O O . ILE A 1 229 ? 19.158 13.701 -33.592 1.00 73.94 229 ILE A O 1
ATOM 1740 N N . SER A 1 230 ? 17.126 14.594 -33.896 1.00 68.44 230 SER A N 1
ATOM 1741 C CA . SER A 1 230 ? 17.085 15.320 -32.622 1.00 68.44 230 SER A CA 1
ATOM 1742 C C . SER A 1 230 ? 16.997 14.420 -31.387 1.00 68.44 230 SER A C 1
ATOM 1744 O O . SER A 1 230 ? 17.351 14.874 -30.303 1.00 68.44 230 SER A O 1
ATOM 1746 N N . ASP A 1 231 ? 16.527 13.178 -31.528 1.00 69.19 231 ASP A N 1
ATOM 1747 C CA . ASP A 1 231 ? 16.485 12.186 -30.442 1.00 69.19 231 ASP A CA 1
ATOM 1748 C C . ASP A 1 231 ? 17.683 11.214 -30.471 1.00 69.19 231 ASP A C 1
ATOM 1750 O O . ASP A 1 231 ? 17.742 10.250 -29.703 1.00 69.19 231 ASP A O 1
ATOM 1754 N N . GLY A 1 232 ? 18.656 11.474 -31.353 1.00 66.88 232 GLY A N 1
ATOM 1755 C CA . GLY A 1 232 ? 19.832 10.627 -31.534 1.00 66.88 232 GLY A CA 1
ATOM 1756 C C . GLY A 1 232 ? 19.534 9.275 -32.188 1.00 66.88 232 GLY A C 1
ATOM 1757 O O . GLY A 1 232 ? 20.381 8.393 -32.108 1.00 66.88 232 GLY A O 1
ATOM 1758 N N . TYR A 1 233 ? 18.364 9.110 -32.817 1.00 70.06 233 TYR A N 1
ATOM 1759 C CA . TYR A 1 233 ? 17.864 7.863 -33.409 1.00 70.06 233 TYR A CA 1
ATOM 1760 C C . TYR A 1 233 ? 17.597 6.746 -32.398 1.00 70.06 233 TYR A C 1
ATOM 1762 O O . TYR A 1 233 ? 17.621 5.573 -32.747 1.00 70.06 233 TYR A O 1
ATOM 1770 N N . THR A 1 234 ? 17.338 7.082 -31.137 1.00 69.94 234 THR A N 1
ATOM 1771 C CA . THR A 1 234 ? 17.199 6.072 -30.070 1.00 69.94 234 THR A CA 1
ATOM 1772 C C . THR A 1 234 ? 15.746 5.741 -29.734 1.00 69.94 234 THR A C 1
ATOM 1774 O O . THR A 1 234 ? 15.466 4.700 -29.135 1.00 69.94 234 THR A O 1
ATOM 1777 N N . THR A 1 235 ? 14.807 6.602 -30.139 1.00 78.19 235 THR A N 1
ATOM 1778 C CA . THR A 1 235 ? 13.400 6.544 -29.722 1.00 78.19 235 THR A CA 1
ATOM 1779 C C . THR A 1 235 ? 12.470 6.593 -30.930 1.00 78.19 235 THR A C 1
ATOM 1781 O O . THR A 1 235 ? 12.565 7.496 -31.755 1.00 78.19 235 THR A O 1
ATOM 1784 N N . GLY A 1 236 ? 11.555 5.626 -31.039 1.00 81.00 236 GLY A N 1
ATOM 1785 C CA . GLY A 1 236 ? 10.538 5.607 -32.087 1.00 81.00 236 GLY A CA 1
ATOM 1786 C C . GLY A 1 236 ? 9.362 6.554 -31.826 1.00 81.00 236 GLY A C 1
ATOM 1787 O O . GLY A 1 236 ? 9.001 6.818 -30.681 1.00 81.00 236 GLY A O 1
ATOM 1788 N N . HIS A 1 237 ? 8.709 6.990 -32.902 1.00 81.38 237 HIS A N 1
ATOM 1789 C CA . HIS A 1 237 ? 7.524 7.852 -32.904 1.00 81.38 237 HIS A CA 1
ATOM 1790 C C . HIS A 1 237 ? 6.452 7.309 -33.845 1.00 81.38 237 HIS A C 1
ATOM 1792 O O . HIS A 1 237 ? 6.742 6.708 -34.882 1.00 81.38 237 HIS A O 1
ATOM 1798 N N . GLU A 1 238 ? 5.186 7.555 -33.510 1.00 82.62 238 GLU A N 1
ATOM 1799 C CA . GLU A 1 238 ? 4.049 7.063 -34.299 1.00 82.62 238 GLU A CA 1
ATOM 1800 C C . GLU A 1 238 ? 3.856 7.818 -35.621 1.00 82.62 238 GLU A C 1
ATOM 1802 O O . GLU A 1 238 ? 3.216 7.307 -36.541 1.00 82.62 238 GLU A O 1
ATOM 180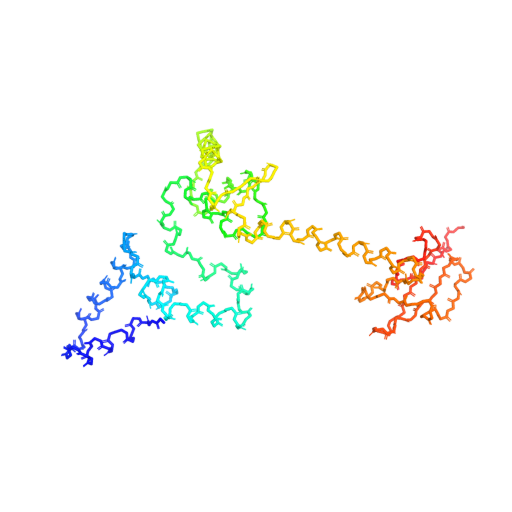7 N N . VAL A 1 239 ? 4.396 9.034 -35.721 1.00 77.81 239 VAL A N 1
ATOM 1808 C CA . VAL A 1 239 ? 4.190 9.939 -36.853 1.00 77.81 239 VAL A CA 1
ATOM 1809 C C . VAL A 1 239 ? 5.512 10.375 -37.467 1.00 77.81 239 VAL A C 1
ATOM 1811 O O . VAL A 1 239 ? 6.491 10.636 -36.771 1.00 77.81 239 VAL A O 1
ATOM 1814 N N . GLU A 1 240 ? 5.509 10.481 -38.792 1.00 72.81 240 GLU A N 1
ATOM 1815 C CA . GLU A 1 240 ? 6.559 11.156 -39.551 1.00 72.81 240 GLU A CA 1
ATOM 1816 C C . GLU A 1 240 ? 6.550 12.646 -39.187 1.00 72.81 240 GLU A C 1
ATOM 1818 O O . GLU A 1 240 ? 5.477 13.254 -39.052 1.00 72.81 240 GLU A O 1
ATOM 1823 N N . TYR A 1 241 ? 7.730 13.245 -39.025 1.00 67.75 241 TYR A N 1
ATOM 1824 C CA . TYR A 1 241 ? 7.823 14.679 -38.789 1.00 67.75 241 TYR A CA 1
ATOM 1825 C C . TYR A 1 241 ? 7.403 15.414 -40.064 1.00 67.75 241 TYR A C 1
ATOM 1827 O O . TYR A 1 241 ? 8.148 15.485 -41.038 1.00 67.75 241 TYR A O 1
ATOM 1835 N N . LYS A 1 242 ? 6.194 15.975 -40.079 1.00 56.84 242 LYS A N 1
ATOM 1836 C CA . LYS A 1 242 ? 5.731 16.794 -41.200 1.00 56.84 242 LYS A CA 1
ATOM 1837 C C . LYS A 1 242 ? 6.133 18.239 -40.961 1.00 56.84 242 LYS A C 1
ATOM 1839 O O . LYS A 1 242 ? 5.626 18.865 -40.032 1.00 56.84 242 LYS A O 1
ATOM 1844 N N . TYR A 1 243 ? 6.964 18.799 -41.838 1.00 49.59 243 TYR A N 1
ATOM 1845 C CA . TYR A 1 243 ? 7.030 20.252 -41.969 1.00 49.59 243 TYR A CA 1
ATOM 1846 C C . TYR A 1 243 ? 5.629 20.729 -42.365 1.00 49.59 243 TYR A C 1
ATOM 1848 O O . TYR A 1 243 ? 5.137 20.419 -43.452 1.00 49.59 243 TYR A O 1
ATOM 1856 N N . SER A 1 244 ? 4.931 21.427 -41.471 1.00 47.19 244 SER A N 1
ATOM 1857 C CA . SER A 1 244 ? 3.729 22.143 -41.873 1.00 47.19 244 SER A CA 1
ATOM 1858 C C . SER A 1 244 ? 4.176 23.251 -42.822 1.00 47.19 244 SER A C 1
ATOM 1860 O O . SER A 1 244 ? 4.813 24.203 -42.374 1.00 47.19 244 SER A O 1
ATOM 1862 N N . ASN A 1 245 ? 3.859 23.137 -44.115 1.00 48.38 245 ASN A N 1
ATOM 1863 C CA . ASN A 1 245 ? 3.911 24.283 -45.018 1.00 48.38 245 ASN A CA 1
ATOM 1864 C C . ASN A 1 245 ? 2.879 25.299 -44.521 1.00 48.38 245 ASN A C 1
ATOM 1866 O O . ASN A 1 245 ? 1.691 25.212 -44.829 1.00 48.38 245 ASN A O 1
ATOM 1870 N N . GLY A 1 246 ? 3.350 26.220 -43.694 1.00 47.53 246 GLY A N 1
ATOM 1871 C CA . GLY A 1 246 ? 2.614 27.350 -43.171 1.00 47.53 246 GLY A CA 1
ATOM 1872 C C . GLY A 1 246 ? 3.548 28.547 -43.170 1.00 47.53 246 GLY A C 1
ATOM 1873 O O . GLY A 1 246 ? 4.194 28.792 -42.155 1.00 47.53 246 GLY A O 1
ATOM 1874 N N . TYR A 1 247 ? 3.526 29.253 -44.307 1.00 33.22 247 TYR A N 1
ATOM 1875 C CA . TYR A 1 247 ? 4.237 30.484 -44.694 1.00 33.22 247 TYR A CA 1
ATOM 1876 C C . TYR A 1 247 ? 5.613 30.318 -45.339 1.00 33.22 247 TYR A C 1
ATOM 1878 O O . TYR A 1 247 ? 6.564 29.876 -44.663 1.00 33.22 247 TYR A O 1
#

Secondary structure (DSSP, 8-state):
-EEHHHHHHHHHHHH-----HHHHHHHHHHHHHHHH-SS-SS-EEETTEEES-TT-HHHHHHHHHHHHTSHHHHHHHHT-SS-HHHHHH--S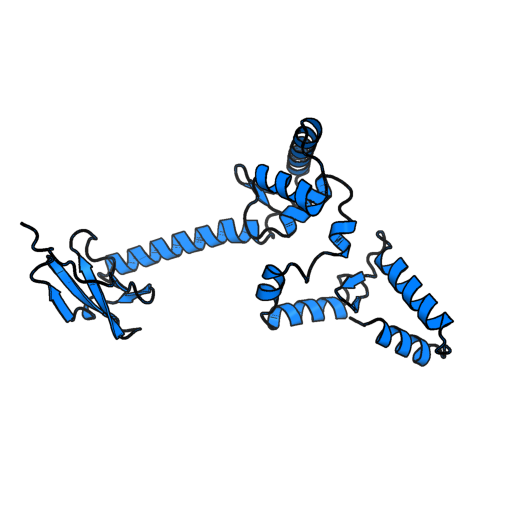HHHHHHHHHHT-SS-EEHHHHHHHHHHHH-PPP-HHHHHHHHHHHHHHHHTT-TT-EEETTEEES-TTSHHHHHHHHHHHHHHHHHHHHHHHHHTT-EE-TTT--EE-GGGEEEEETTTTEEEEE-TTT--EEEEEGGGTT-B-BSS--------

Foldseek 3Di:
DAALVRVLVCCCVVVVDDPDPVSSVVSVVVLVCQQLPPVDQQKHDWDRGIGGHCPDPVNVVVVVVCVVVPCVVVCLVVVRGDDPSQLVVQPALLSLLLVVQLSDLAWAAPVRSLVCCCVVVVDDDDPVSSVRNVVSLVVQDVVPDQQWDDDPRTIHGHCPGNRNCCVVVVVVVVVVVVVVLVVLVVQVWAAAPPPRDTHHPVQFPAADPPQSKTWGQGPPPRAIWIGHVVVVRHYTHNDDDDDPPDD

Radius of gyration: 28.52 Å; chains: 1; bounding box: 59×66×70 Å

pLDDT: mean 74.35, std 16.42, range [32.69, 95.62]

Sequence (247 aa):
MLGAPTIKKKLVHDFGLVNSKAFNTNVNKALKELADDGDRKDFGKCGGSYHAGPTSAAYLAHVAKEQEAGQLEAYKREGRVLCYGIKAKAKTTKDRILFILAKATTLVGVPTIKKRLVEEYGLTESKAFNTNVNKALAALSSEQRADFGKVGGSYHAGDASAAYIQHFQGKASAAADEANAQKYMDQGCIQCCHCGEWCPGDCEVGEDSIARGSKYKCFACDKVFWTWISDGYTTGHEVEYKYSNGY

Organism: Aphanomyces astaci (NCBI:txid112090)